Protein AF-A0A1U7I3C7-F1 (afdb_monomer_lite)

InterPro domains:
  IPR001283 Cysteine-rich secretory protein-related [PR00837] (93-111)
  IPR001283 Cysteine-rich secretory protein-related [PR00837] (140-153)
  IPR001283 Cysteine-rich secretory protein-related [PR00837] (168-184)
  IPR001283 Cysteine-rich secretory protein-related [PR00837] (194-207)
  IPR001283 Cysteine-rich secretory protein-related [PTHR10334] (75-208)
  IPR002413 Venom allergen 5-like [PR00838] (93-111)
  IPR002413 Venom allergen 5-like [PR00838] (138-153)
  IPR002413 Venom allergen 5-like [PR00838] (167-186)
  IPR014044 CAP domain [PF00188] (78-199)
  IPR014044 CAP domain [SM00198] (72-207)
  IPR018244 Allergen V5/Tpx-1-related, conserved site [PS01009] (169-179)
  IPR018244 Allergen V5/Tpx-1-related, conserved site [PS01010] (194-205)
  IPR018392 LysM domain [PF01476] (6-56)
  IPR018392 LysM domain [PS51782] (4-55)
  IPR018392 LysM domain [SM00257] (5-56)
  IPR018392 LysM domain [cd00118] (6-55)
  IPR035940 CAP superfamily [G3DSA:3.40.33.10] (68-211)
  IPR035940 CAP superfamily [SSF55797] (71-211)
  IPR036779 LysM domain superfamily [G3DSA:3.10.350.10] (4-56)
  IPR036779 LysM domain superfamily [SSF54106] (5-56)

pLDDT: mean 87.05, std 16.13, range [29.52, 98.88]

Structure (mmCIF, N/CA/C/O backbone):
data_AF-A0A1U7I3C7-F1
#
_entry.id   AF-A0A1U7I3C7-F1
#
loop_
_atom_site.group_PDB
_atom_site.id
_atom_site.type_symbol
_atom_site.label_atom_id
_atom_site.label_alt_id
_atom_site.label_comp_id
_atom_site.label_asym_id
_atom_site.label_entity_id
_atom_site.label_seq_id
_atom_site.pdbx_PDB_ins_code
_atom_site.Cartn_x
_atom_site.Cartn_y
_atom_site.Cartn_z
_atom_site.occupancy
_atom_site.B_iso_or_equiv
_atom_site.auth_seq_id
_atom_site.auth_comp_id
_atom_site.auth_asym_id
_atom_site.auth_atom_id
_atom_site.pdbx_PDB_model_num
ATOM 1 N N . MET A 1 1 ? -12.971 -2.331 -28.418 1.00 35.00 1 MET A N 1
ATOM 2 C CA . MET A 1 1 ? -11.958 -3.236 -27.843 1.00 35.00 1 MET A CA 1
ATOM 3 C C . MET A 1 1 ? -10.725 -3.081 -28.706 1.00 35.00 1 MET A C 1
ATOM 5 O O . MET A 1 1 ? -10.802 -3.394 -29.884 1.00 35.00 1 MET A O 1
ATOM 9 N N . LEU A 1 2 ? -9.687 -2.418 -28.202 1.00 38.53 2 LEU A N 1
ATOM 10 C CA . LEU A 1 2 ? -8.467 -2.180 -28.973 1.00 38.53 2 LEU A CA 1
ATOM 11 C C . LEU A 1 2 ? -7.626 -3.460 -28.900 1.00 38.53 2 LEU A C 1
ATOM 13 O O . LEU A 1 2 ? -7.186 -3.832 -27.817 1.00 38.53 2 LEU A O 1
ATOM 17 N N . ASN A 1 3 ? -7.472 -4.157 -30.026 1.00 51.81 3 ASN A N 1
ATOM 18 C CA . ASN A 1 3 ? -6.542 -5.278 -30.137 1.00 51.81 3 ASN A CA 1
ATOM 19 C C . ASN A 1 3 ? -5.117 -4.715 -30.074 1.00 51.81 3 ASN A C 1
ATOM 21 O O . ASN A 1 3 ? -4.755 -3.872 -30.895 1.00 51.81 3 ASN A O 1
ATOM 25 N N . ASN A 1 4 ? -4.310 -5.185 -29.124 1.00 74.69 4 ASN A N 1
ATOM 26 C CA . ASN A 1 4 ? -2.882 -4.887 -29.092 1.00 74.69 4 ASN A CA 1
ATOM 27 C C . ASN A 1 4 ? -2.194 -5.777 -30.138 1.00 74.69 4 ASN A C 1
ATOM 29 O O . ASN A 1 4 ? -1.881 -6.939 -29.877 1.00 74.69 4 ASN A O 1
ATOM 33 N N . LEU A 1 5 ? -2.044 -5.254 -31.357 1.00 80.06 5 LEU A N 1
ATOM 34 C CA . LEU A 1 5 ? -1.336 -5.921 -32.451 1.00 80.06 5 LEU A CA 1
ATOM 35 C C . LEU A 1 5 ? 0.163 -6.014 -32.142 1.00 80.06 5 LEU A C 1
ATOM 37 O O . LEU A 1 5 ? 0.783 -5.038 -31.716 1.00 80.06 5 LEU A O 1
ATOM 41 N N . TYR A 1 6 ? 0.736 -7.190 -32.382 1.00 85.25 6 TYR A N 1
ATOM 42 C CA . TYR A 1 6 ? 2.165 -7.464 -32.278 1.00 85.25 6 TYR A CA 1
ATOM 43 C C . TYR A 1 6 ? 2.703 -7.967 -33.618 1.00 85.25 6 TYR A C 1
ATOM 45 O O . TYR A 1 6 ? 2.116 -8.854 -34.235 1.00 85.25 6 TYR A O 1
ATOM 53 N N . THR A 1 7 ? 3.840 -7.427 -34.055 1.00 88.81 7 THR A N 1
ATOM 54 C CA . THR A 1 7 ? 4.536 -7.861 -35.273 1.00 88.81 7 THR A CA 1
ATOM 55 C C . THR A 1 7 ? 5.667 -8.822 -34.916 1.00 88.81 7 THR A C 1
ATOM 57 O O . THR A 1 7 ? 6.598 -8.435 -34.208 1.00 88.81 7 THR A O 1
ATOM 60 N N . ILE A 1 8 ? 5.606 -10.047 -35.444 1.00 89.12 8 ILE A N 1
ATOM 61 C CA . ILE A 1 8 ? 6.607 -11.100 -35.231 1.00 89.12 8 ILE A CA 1
ATOM 62 C C . ILE A 1 8 ? 7.979 -10.658 -35.751 1.00 89.12 8 ILE A C 1
ATOM 64 O O . ILE A 1 8 ? 8.110 -10.147 -36.865 1.00 89.12 8 ILE A O 1
ATOM 68 N N . LYS A 1 9 ? 9.020 -10.886 -34.954 1.00 90.25 9 LYS A N 1
ATOM 69 C CA . LYS A 1 9 ? 10.424 -10.599 -35.261 1.00 90.25 9 LYS A CA 1
ATOM 70 C C . LYS A 1 9 ? 11.206 -11.891 -35.526 1.00 90.25 9 LYS A C 1
ATOM 72 O O . LYS A 1 9 ? 10.782 -12.978 -35.130 1.00 90.25 9 LYS A O 1
ATOM 77 N N . PRO A 1 10 ? 12.377 -11.809 -36.185 1.00 91.12 10 PRO A N 1
ATOM 78 C CA . PRO A 1 10 ? 13.256 -12.965 -36.336 1.00 91.12 10 PRO A CA 1
ATOM 79 C C . PRO A 1 10 ? 13.616 -13.597 -34.981 1.00 91.12 10 PRO A C 1
ATOM 81 O O . PRO A 1 10 ? 14.152 -12.922 -34.106 1.00 91.12 10 PRO A O 1
ATOM 84 N N . GLY A 1 11 ? 13.350 -14.898 -34.828 1.00 83.56 11 GLY A N 1
ATOM 85 C CA . GLY A 1 11 ? 13.665 -15.666 -33.614 1.00 83.56 11 GLY A CA 1
ATOM 86 C C . GLY A 1 11 ? 12.553 -15.725 -32.558 1.00 83.56 11 GLY A C 1
ATOM 87 O O . GLY A 1 11 ? 12.730 -16.394 -31.527 1.00 83.56 11 GLY A O 1
ATOM 88 N N . ASP A 1 12 ? 11.422 -15.072 -32.819 1.00 90.62 12 ASP A N 1
ATOM 89 C CA . ASP A 1 12 ? 10.228 -15.181 -31.992 1.00 90.62 12 ASP A CA 1
ATOM 90 C C . ASP A 1 12 ? 9.569 -16.556 -32.117 1.00 90.62 12 ASP A C 1
ATOM 92 O O . ASP A 1 12 ? 9.601 -17.216 -33.154 1.00 90.62 12 ASP A O 1
ATOM 96 N N . THR A 1 13 ? 8.911 -16.953 -31.034 1.00 93.19 13 THR A N 1
ATOM 97 C CA . THR A 1 13 ? 7.929 -18.038 -31.005 1.00 93.19 13 THR A CA 1
ATOM 98 C C . THR A 1 13 ? 6.698 -17.527 -30.268 1.00 93.19 13 THR A C 1
ATOM 100 O O . THR A 1 13 ? 6.827 -16.626 -29.434 1.00 93.19 13 THR A O 1
ATOM 103 N N . LEU A 1 14 ? 5.511 -18.106 -30.498 1.00 88.31 14 LEU A N 1
ATOM 104 C CA . LEU A 1 14 ? 4.335 -17.711 -29.704 1.00 88.31 14 LEU A CA 1
ATOM 105 C C . LEU A 1 14 ? 4.573 -17.923 -28.203 1.00 88.31 14 LEU A C 1
ATOM 107 O O . LEU A 1 14 ? 4.078 -17.140 -27.404 1.00 88.31 14 LEU A O 1
ATOM 111 N N . PHE A 1 15 ? 5.382 -18.920 -27.823 1.00 89.00 15 PHE A N 1
ATOM 112 C CA . PHE A 1 15 ? 5.801 -19.143 -26.437 1.00 89.00 15 PHE A CA 1
ATOM 113 C C . PHE A 1 15 ? 6.581 -17.951 -25.870 1.00 89.00 15 PHE A C 1
ATOM 115 O O . PHE A 1 15 ? 6.219 -17.428 -24.826 1.00 89.00 15 PHE A O 1
ATOM 122 N N . LYS A 1 16 ? 7.622 -17.475 -26.565 1.00 85.19 16 LYS A N 1
ATOM 123 C CA . LYS A 1 16 ? 8.414 -16.318 -26.109 1.00 85.19 16 LYS A CA 1
ATOM 124 C C . LYS A 1 16 ? 7.581 -15.040 -26.063 1.00 85.19 16 LYS A C 1
ATOM 126 O O . LYS A 1 16 ? 7.714 -14.247 -25.137 1.00 85.19 16 LYS A O 1
ATOM 131 N N . ILE A 1 17 ? 6.698 -14.858 -27.045 1.00 85.62 17 ILE A N 1
ATOM 132 C CA . ILE A 1 17 ? 5.775 -13.722 -27.077 1.00 85.62 17 ILE A CA 1
ATOM 133 C C . ILE A 1 17 ? 4.801 -13.813 -25.889 1.00 85.62 17 ILE A C 1
ATOM 135 O O . ILE A 1 17 ? 4.583 -12.821 -25.201 1.00 85.62 17 ILE A O 1
ATOM 139 N N . ALA A 1 18 ? 4.256 -14.989 -25.580 1.00 84.50 18 ALA A N 1
ATOM 140 C CA . ALA A 1 18 ? 3.369 -15.178 -24.434 1.00 84.50 18 ALA A CA 1
ATOM 141 C C . ALA A 1 18 ? 4.089 -15.016 -23.087 1.00 84.50 18 ALA A C 1
ATOM 143 O O . ALA A 1 18 ? 3.556 -14.381 -22.183 1.00 84.50 18 ALA A O 1
ATOM 144 N N . GLU A 1 19 ? 5.326 -15.487 -22.959 1.00 80.56 19 GLU A N 1
ATOM 145 C CA . GLU A 1 19 ? 6.148 -15.253 -21.770 1.00 80.56 19 GLU A CA 1
ATOM 146 C C . GLU A 1 19 ? 6.383 -13.753 -21.550 1.00 80.56 19 GLU A C 1
ATOM 148 O O . GLU A 1 19 ? 6.180 -13.241 -20.450 1.00 80.56 19 GLU A O 1
ATOM 153 N N . GLN A 1 20 ? 6.721 -13.025 -22.616 1.00 79.94 20 GLN A N 1
ATOM 154 C CA . GLN A 1 20 ? 7.010 -11.597 -22.549 1.00 79.94 20 GLN A CA 1
ATOM 155 C C . GLN A 1 20 ? 5.766 -10.729 -22.306 1.00 79.94 20 GLN A C 1
ATOM 157 O O . GLN A 1 20 ? 5.840 -9.754 -21.558 1.00 79.94 20 GLN A O 1
ATOM 162 N N . TYR A 1 21 ? 4.644 -11.032 -22.962 1.00 79.94 21 TYR A N 1
ATOM 163 C CA . TYR A 1 21 ? 3.471 -10.149 -22.995 1.00 79.94 21 TYR A CA 1
ATOM 164 C C . TYR A 1 21 ? 2.285 -10.650 -22.165 1.00 79.94 21 TYR A C 1
ATOM 166 O O . TYR A 1 21 ? 1.440 -9.846 -21.780 1.00 79.94 21 TYR A O 1
ATOM 174 N N . LEU A 1 22 ? 2.215 -11.951 -21.871 1.00 76.06 22 LEU A N 1
ATOM 175 C CA . LEU A 1 22 ? 1.167 -12.577 -21.050 1.00 76.06 22 LEU A CA 1
ATOM 176 C C . LEU A 1 22 ? 1.702 -13.098 -19.705 1.00 76.06 22 LEU A C 1
ATOM 178 O O . LEU A 1 22 ? 0.916 -13.569 -18.880 1.00 76.06 22 LEU A O 1
ATOM 182 N N . GLY A 1 23 ? 3.016 -13.010 -19.4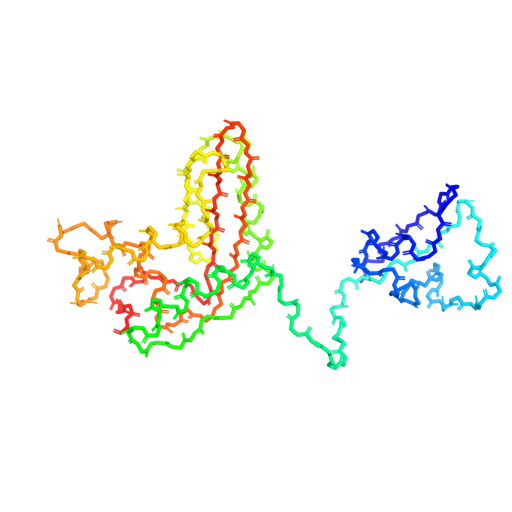73 1.00 70.25 23 GLY A N 1
ATOM 183 C CA . GLY A 1 23 ? 3.678 -13.441 -18.240 1.00 70.25 23 GLY A CA 1
ATOM 184 C C . GLY A 1 23 ? 3.838 -14.957 -18.091 1.00 70.25 23 GLY A C 1
ATOM 185 O O . GLY A 1 23 ? 4.301 -15.403 -17.046 1.00 70.25 23 GLY A O 1
ATOM 186 N N . ASP A 1 24 ? 3.450 -15.748 -19.100 1.00 74.44 24 ASP A N 1
ATOM 187 C CA . ASP A 1 24 ? 3.597 -17.209 -19.123 1.00 74.44 24 ASP A CA 1
ATOM 188 C C . ASP A 1 24 ? 3.628 -17.714 -20.571 1.00 74.44 24 ASP A C 1
ATOM 190 O O . ASP A 1 24 ? 2.680 -17.520 -21.335 1.00 74.44 24 ASP A O 1
ATOM 194 N N . GLY A 1 25 ? 4.712 -18.395 -20.948 1.00 75.94 25 GLY A N 1
ATOM 195 C CA . GLY A 1 25 ? 4.884 -18.936 -22.293 1.00 75.94 25 GLY A CA 1
ATOM 196 C C . GLY A 1 25 ? 3.870 -20.019 -22.667 1.00 75.94 25 GLY A C 1
ATOM 197 O O . GLY A 1 25 ? 3.566 -20.187 -23.846 1.00 75.94 25 GLY A O 1
ATOM 198 N N . ASN A 1 26 ? 3.268 -20.709 -21.693 1.00 81.94 26 ASN A N 1
ATOM 199 C CA . ASN A 1 26 ? 2.220 -21.703 -21.952 1.00 81.94 26 ASN A CA 1
ATOM 200 C C . ASN A 1 26 ? 0.901 -21.074 -22.416 1.00 81.94 26 ASN A C 1
ATOM 202 O O . ASN A 1 26 ? 0.057 -21.764 -22.981 1.00 81.94 26 ASN A O 1
ATOM 206 N N . ARG A 1 27 ? 0.741 -19.757 -22.244 1.00 85.12 27 ARG A N 1
ATOM 207 C CA . ARG A 1 27 ? -0.427 -18.994 -22.707 1.00 85.12 27 ARG A CA 1
ATOM 208 C C . ARG A 1 27 ? -0.358 -18.628 -24.188 1.00 85.12 27 ARG A C 1
ATOM 210 O O . ARG A 1 27 ? -1.163 -17.840 -24.677 1.00 85.12 27 ARG A O 1
ATOM 217 N N . TRP A 1 28 ? 0.586 -19.200 -24.932 1.00 86.12 28 TRP A N 1
ATOM 218 C CA . TRP A 1 28 ? 0.765 -18.941 -26.358 1.00 86.12 28 TRP A CA 1
ATOM 219 C C . TRP A 1 28 ? -0.486 -19.220 -27.198 1.00 86.12 28 TRP A C 1
ATOM 221 O O . TRP A 1 28 ? -0.692 -18.554 -28.209 1.00 86.12 28 TRP A O 1
ATOM 231 N N . THR A 1 29 ? -1.354 -20.138 -26.762 1.00 86.25 29 THR A N 1
ATOM 232 C CA . THR A 1 29 ? -2.627 -20.458 -27.431 1.00 86.25 29 THR A CA 1
ATOM 233 C C . THR A 1 29 ? -3.659 -19.330 -27.355 1.00 86.25 29 THR A C 1
ATOM 235 O O . THR A 1 29 ? -4.648 -19.362 -28.082 1.00 86.25 29 THR A O 1
ATOM 238 N N . GLU A 1 30 ? -3.464 -18.345 -26.473 1.00 84.88 30 GLU A N 1
ATOM 239 C CA . GLU A 1 30 ? -4.328 -17.163 -26.364 1.00 84.88 30 GLU A CA 1
ATOM 240 C C . GLU A 1 30 ? -3.990 -16.096 -27.417 1.00 84.88 30 GLU A C 1
ATOM 242 O O . GLU A 1 30 ? -4.795 -15.202 -27.681 1.00 84.88 30 GLU A O 1
ATOM 247 N N . ILE A 1 31 ? -2.810 -16.190 -28.037 1.00 87.38 31 ILE A N 1
ATOM 248 C CA . ILE A 1 31 ? -2.403 -15.326 -29.142 1.00 87.38 31 ILE A CA 1
ATOM 249 C C . ILE A 1 31 ? -3.119 -15.800 -30.406 1.00 87.38 31 ILE A C 1
ATOM 251 O O . ILE A 1 31 ? -3.008 -16.956 -30.815 1.00 87.38 31 ILE A O 1
ATOM 255 N N . THR A 1 32 ? -3.843 -14.891 -31.050 1.00 86.19 32 THR A N 1
ATOM 256 C CA . THR A 1 32 ? -4.606 -15.188 -32.267 1.00 86.19 32 THR A CA 1
ATOM 257 C C . THR A 1 32 ? -3.973 -14.533 -33.484 1.00 86.19 32 THR A C 1
ATOM 259 O O . THR A 1 32 ? -3.148 -13.622 -33.388 1.00 86.19 32 THR A O 1
ATOM 262 N N . LYS A 1 33 ? -4.354 -14.997 -34.670 1.00 83.44 33 LYS A N 1
ATOM 263 C CA . LYS A 1 33 ? -4.060 -14.306 -35.928 1.00 83.44 33 LYS A CA 1
ATOM 264 C C . LYS A 1 33 ? -4.744 -12.935 -35.926 1.00 83.44 33 LYS A C 1
ATOM 266 O O . LYS A 1 33 ? -5.735 -12.734 -35.229 1.00 83.44 33 LYS A O 1
ATOM 271 N N . ALA A 1 34 ? -4.291 -12.013 -36.774 1.00 73.88 34 ALA A N 1
ATOM 272 C CA . ALA A 1 34 ? -4.908 -10.686 -36.907 1.00 73.88 34 ALA A CA 1
ATOM 273 C C . ALA A 1 34 ? -6.421 -10.717 -37.237 1.00 73.88 34 ALA A C 1
ATOM 275 O O . ALA A 1 34 ? -7.149 -9.774 -36.937 1.00 73.88 34 ALA A O 1
ATOM 276 N N . ASN A 1 35 ? -6.911 -11.816 -37.824 1.00 70.62 35 ASN A N 1
ATOM 277 C CA . ASN A 1 35 ? -8.331 -12.050 -38.104 1.00 70.62 35 ASN A CA 1
ATOM 278 C C . ASN A 1 35 ? -9.111 -12.694 -36.934 1.00 70.62 35 ASN A C 1
ATOM 280 O O . ASN A 1 35 ? -10.270 -13.061 -37.113 1.00 70.62 35 ASN A O 1
ATOM 284 N N . GLY A 1 36 ? -8.485 -12.862 -35.765 1.00 68.25 36 GLY A N 1
ATOM 285 C CA . GLY A 1 36 ? -9.081 -13.432 -34.554 1.00 68.25 36 GLY A CA 1
ATOM 286 C C . GLY A 1 36 ? -9.129 -14.962 -34.503 1.00 68.25 36 GLY A C 1
ATOM 287 O O . GLY A 1 36 ? -9.625 -15.516 -33.526 1.00 68.25 36 GLY A O 1
ATOM 288 N N . MET A 1 37 ? -8.622 -15.662 -35.522 1.00 72.81 37 MET A N 1
ATOM 289 C CA . MET A 1 37 ? -8.588 -17.128 -35.537 1.00 72.81 37 MET A CA 1
ATOM 290 C C . MET A 1 37 ? -7.396 -17.675 -34.736 1.00 72.81 37 MET A C 1
ATOM 292 O O . MET A 1 37 ? -6.320 -17.066 -34.754 1.00 72.81 37 MET A O 1
ATOM 296 N N . PRO A 1 38 ? -7.532 -18.845 -34.086 1.00 80.12 38 PRO A N 1
ATOM 297 C CA . PRO A 1 38 ? -6.406 -19.516 -33.449 1.00 80.12 38 PRO A CA 1
ATOM 298 C C . PRO A 1 38 ? -5.400 -20.032 -34.489 1.00 80.12 38 PRO A C 1
ATOM 300 O O . PRO A 1 38 ? -5.707 -20.186 -35.678 1.00 80.12 38 PRO A O 1
ATOM 303 N N . PHE A 1 39 ? -4.189 -20.316 -34.020 1.00 83.88 39 PHE A N 1
ATOM 304 C CA . PHE A 1 39 ? -3.170 -21.024 -34.787 1.00 83.88 39 PHE A CA 1
ATOM 305 C C . PHE A 1 39 ? -3.367 -22.542 -34.698 1.00 83.88 39 PHE A C 1
ATOM 307 O O . PHE A 1 39 ? -3.755 -23.064 -33.656 1.00 83.88 39 PHE A O 1
ATOM 314 N N . THR A 1 40 ? -3.073 -23.247 -35.787 1.00 81.75 40 THR A N 1
ATOM 315 C CA . THR A 1 40 ? -2.876 -24.706 -35.788 1.00 81.75 40 THR A CA 1
ATOM 316 C C . THR A 1 40 ? -1.432 -25.050 -35.422 1.00 81.75 40 THR A C 1
ATOM 318 O O . THR A 1 40 ? -0.549 -24.211 -35.586 1.00 81.75 40 THR A O 1
ATOM 321 N N . GLU A 1 41 ? -1.165 -26.275 -34.962 1.00 74.94 41 GLU A N 1
ATOM 322 C CA . GLU A 1 41 ? 0.193 -26.723 -34.595 1.00 74.94 41 GLU A CA 1
ATOM 323 C C . GLU A 1 41 ? 1.210 -26.504 -35.730 1.00 74.94 41 GLU A C 1
ATOM 325 O O . GLU A 1 41 ? 2.292 -25.965 -35.492 1.00 74.94 41 GLU A O 1
ATOM 330 N N . ASP A 1 42 ? 0.817 -26.800 -36.972 1.00 75.81 42 ASP A N 1
ATOM 331 C CA . ASP A 1 42 ? 1.645 -26.587 -38.165 1.00 75.81 42 ASP A CA 1
ATOM 332 C C . ASP A 1 42 ? 1.936 -25.103 -38.441 1.00 75.81 42 ASP A C 1
ATOM 334 O O . ASP A 1 42 ? 2.983 -24.756 -38.985 1.00 75.81 42 ASP A O 1
ATOM 338 N N . GLU A 1 43 ? 1.040 -24.191 -38.068 1.00 82.12 43 GLU A N 1
ATOM 339 C CA . GLU A 1 43 ? 1.252 -22.753 -38.265 1.00 82.12 43 GLU A CA 1
ATOM 340 C C . GLU A 1 43 ? 2.129 -22.143 -37.166 1.00 82.12 43 GLU A C 1
ATOM 342 O O . GLU A 1 43 ? 2.883 -21.208 -37.434 1.00 82.12 43 GLU A O 1
ATOM 347 N N . VAL A 1 44 ? 2.073 -22.681 -35.943 1.00 82.12 44 VAL A N 1
ATOM 348 C CA . VAL A 1 44 ? 2.902 -22.232 -34.807 1.00 82.12 44 VAL A CA 1
ATOM 349 C C . VAL A 1 44 ? 4.381 -22.491 -35.068 1.00 82.12 44 VAL A C 1
ATOM 351 O O . VAL A 1 44 ? 5.230 -21.684 -34.690 1.00 82.12 44 VAL A O 1
ATOM 354 N N . VAL A 1 45 ? 4.699 -23.603 -35.731 1.00 81.19 45 VAL A N 1
ATOM 355 C CA . VAL A 1 45 ? 6.084 -23.958 -36.064 1.00 81.19 45 VAL A CA 1
ATOM 356 C C . VAL A 1 45 ? 6.620 -23.209 -37.290 1.00 81.19 45 VAL A C 1
ATOM 358 O O . VAL A 1 45 ? 7.831 -23.177 -37.490 1.00 81.19 45 VAL A O 1
ATOM 361 N N . ASN A 1 46 ? 5.751 -22.568 -38.081 1.00 82.88 46 ASN A N 1
ATOM 362 C CA . ASN A 1 46 ? 6.094 -21.930 -39.360 1.00 82.88 46 ASN A CA 1
ATOM 363 C C . ASN A 1 46 ? 5.877 -20.403 -39.380 1.00 82.88 46 ASN A C 1
ATOM 365 O O . ASN A 1 46 ? 5.662 -19.813 -40.445 1.00 82.88 46 ASN A O 1
ATOM 369 N N . LEU A 1 47 ? 5.946 -19.746 -38.221 1.00 86.38 47 LEU A N 1
ATOM 370 C CA . LEU A 1 47 ? 5.766 -18.296 -38.108 1.00 86.38 47 LEU A CA 1
ATOM 371 C C . LEU A 1 47 ? 6.786 -17.501 -38.924 1.00 86.38 47 LEU A C 1
ATOM 373 O O . LEU A 1 47 ? 7.978 -17.812 -38.936 1.00 86.38 47 LEU A O 1
ATOM 377 N N . GLN A 1 48 ? 6.316 -16.426 -39.556 1.00 85.50 48 GLN A N 1
ATOM 378 C CA . GLN A 1 48 ? 7.154 -15.567 -40.389 1.00 85.50 48 GLN A CA 1
ATOM 379 C C . GLN A 1 48 ? 7.396 -14.206 -39.725 1.00 85.50 48 GLN A C 1
ATOM 381 O O . GLN A 1 48 ? 6.443 -13.571 -39.263 1.00 85.50 48 GLN A O 1
ATOM 386 N N . PRO A 1 49 ? 8.641 -13.696 -39.715 1.00 86.81 49 PRO A N 1
ATOM 387 C CA . PRO A 1 49 ? 8.900 -12.308 -39.354 1.00 86.81 49 PRO A CA 1
ATOM 388 C C . PRO A 1 49 ? 8.072 -11.342 -40.211 1.00 86.81 49 PRO A C 1
ATOM 390 O O . PRO A 1 49 ? 7.958 -11.511 -41.423 1.00 86.81 49 PRO A O 1
ATOM 393 N N . GLY A 1 50 ? 7.497 -10.322 -39.577 1.00 73.62 50 GLY A N 1
ATOM 394 C CA . GLY A 1 50 ? 6.578 -9.370 -40.202 1.00 73.62 50 GLY A CA 1
ATOM 395 C C . GLY A 1 50 ? 5.106 -9.786 -40.155 1.00 73.62 50 GLY A C 1
ATOM 396 O O . GLY A 1 50 ? 4.244 -8.959 -40.437 1.00 73.62 50 GLY A O 1
ATOM 397 N N . GLN A 1 51 ? 4.792 -11.025 -39.765 1.00 85.12 51 GLN A N 1
ATOM 398 C CA . GLN A 1 51 ? 3.414 -11.455 -39.543 1.00 85.12 51 GLN A CA 1
ATOM 399 C C . GLN A 1 51 ? 2.826 -10.766 -38.304 1.00 85.12 51 GLN A C 1
ATOM 401 O O . GLN A 1 51 ? 3.469 -10.691 -37.257 1.00 85.12 51 GLN A O 1
ATOM 406 N N . GLU A 1 52 ? 1.590 -10.279 -38.413 1.00 83.88 52 GLU A N 1
ATOM 407 C CA . GLU A 1 52 ? 0.873 -9.671 -37.293 1.00 83.88 52 GLU A CA 1
ATOM 408 C C . GLU A 1 52 ? 0.027 -10.696 -36.533 1.00 83.88 52 GLU A C 1
ATOM 410 O O . GLU A 1 52 ? -0.684 -11.521 -37.119 1.00 83.88 52 GLU A O 1
ATOM 415 N N . VAL A 1 53 ? 0.079 -10.601 -35.208 1.00 85.94 53 VAL A N 1
ATOM 416 C CA . VAL A 1 53 ? -0.727 -11.391 -34.280 1.00 85.94 53 VAL A CA 1
ATOM 417 C C . VAL A 1 53 ? -1.466 -10.477 -33.317 1.00 85.94 53 VAL A C 1
ATOM 419 O O . VAL A 1 53 ? -1.006 -9.386 -32.978 1.00 85.94 53 VAL A O 1
ATOM 422 N N . CYS A 1 54 ? -2.632 -10.920 -32.872 1.00 83.44 54 CYS A N 1
ATOM 423 C CA . CYS A 1 54 ? -3.400 -10.240 -31.848 1.00 83.44 54 CYS A CA 1
ATOM 424 C C . CYS A 1 54 ? -3.078 -10.858 -30.493 1.00 83.44 54 CYS A C 1
ATOM 426 O O . CYS A 1 54 ? -3.379 -12.028 -30.238 1.00 83.44 54 CYS A O 1
ATOM 428 N N . LEU A 1 55 ? -2.495 -10.044 -29.615 1.00 83.19 55 LEU A N 1
ATOM 429 C CA . LEU A 1 55 ? -2.442 -10.363 -28.199 1.00 83.19 55 LEU A CA 1
ATOM 430 C C . LEU A 1 55 ? -3.859 -10.205 -27.626 1.00 83.19 55 LEU A C 1
ATOM 432 O O . LEU A 1 55 ? -4.552 -9.248 -28.002 1.00 83.19 55 LEU A O 1
ATOM 436 N N . PRO A 1 56 ? -4.314 -11.108 -26.741 1.00 78.38 56 PRO A N 1
ATOM 437 C CA . PRO A 1 56 ? -5.594 -10.934 -26.072 1.00 78.38 56 PRO A CA 1
ATOM 438 C C . PRO A 1 56 ? -5.591 -9.579 -25.349 1.00 78.38 56 PRO A C 1
ATOM 440 O O . PRO A 1 56 ? -4.710 -9.292 -24.538 1.00 78.38 56 PRO A O 1
ATOM 443 N N . GLY A 1 57 ? -6.552 -8.711 -25.688 1.00 63.47 57 GLY A N 1
ATOM 444 C CA . GLY A 1 57 ? -6.788 -7.480 -24.931 1.00 63.47 57 GLY A CA 1
ATOM 445 C C . GLY A 1 57 ? -7.137 -7.853 -23.494 1.00 63.47 57 GLY A C 1
ATOM 446 O O . GLY A 1 57 ? -7.831 -8.845 -23.306 1.00 63.47 57 GLY A O 1
ATOM 447 N N . GLU A 1 58 ? -6.624 -7.109 -22.510 1.00 44.97 58 GLU A N 1
ATOM 448 C CA . GLU A 1 58 ? -6.649 -7.442 -21.076 1.00 44.97 58 GLU A CA 1
ATOM 449 C C . GLU A 1 58 ? -8.008 -7.985 -20.583 1.00 44.97 58 GLU A C 1
ATOM 451 O O . GLU A 1 58 ? -8.866 -7.260 -20.081 1.00 44.97 58 GLU A O 1
ATOM 456 N N . THR A 1 59 ? -8.189 -9.299 -20.687 1.00 34.50 59 THR A N 1
ATOM 457 C CA . THR A 1 59 ? -9.203 -10.069 -19.978 1.00 34.50 59 THR A CA 1
ATOM 458 C C . THR A 1 59 ? -8.464 -11.097 -19.147 1.00 34.50 59 THR A C 1
ATOM 460 O O . THR A 1 59 ? -7.860 -12.031 -19.668 1.00 34.50 59 THR A O 1
ATOM 463 N N . ILE A 1 60 ? -8.483 -10.857 -17.840 1.00 35.34 60 ILE A N 1
ATOM 464 C CA . ILE A 1 60 ? -7.917 -11.691 -16.785 1.00 35.34 60 ILE A CA 1
ATOM 465 C C . ILE A 1 60 ? -8.560 -13.086 -16.872 1.00 35.34 60 ILE A C 1
ATOM 467 O O . ILE A 1 60 ? -9.735 -13.239 -16.540 1.00 35.34 60 ILE A O 1
ATOM 471 N N . THR A 1 61 ? -7.819 -14.098 -17.327 1.00 33.16 61 THR A N 1
ATOM 472 C CA . THR A 1 61 ? -8.243 -15.506 -17.317 1.00 33.16 61 THR A CA 1
ATOM 473 C C . THR A 1 61 ? -7.624 -16.239 -16.120 1.00 33.16 61 THR A C 1
ATOM 475 O O . THR A 1 61 ? -6.428 -16.159 -15.850 1.00 33.16 61 THR A O 1
ATOM 478 N N . VAL A 1 62 ? -8.490 -16.902 -15.347 1.00 31.27 62 VAL A N 1
ATOM 479 C CA . VAL A 1 62 ? -8.214 -17.628 -14.092 1.00 31.27 62 VAL A CA 1
ATOM 480 C C . VAL A 1 62 ? -7.691 -19.045 -14.392 1.00 31.27 62 VAL A C 1
ATOM 482 O O . VAL A 1 62 ? -8.321 -19.723 -15.204 1.00 31.27 62 VAL A O 1
ATOM 485 N N . PRO A 1 63 ? -6.641 -19.561 -13.716 1.00 30.59 63 PRO A N 1
ATOM 486 C CA . PRO A 1 63 ? -6.270 -20.971 -13.807 1.00 30.59 63 PRO A CA 1
ATOM 487 C C . PRO A 1 63 ? -6.975 -21.842 -12.746 1.00 30.59 63 PRO A C 1
ATOM 489 O O . PRO A 1 63 ? -7.157 -21.438 -11.596 1.00 30.59 63 PRO A O 1
ATOM 492 N N . SER A 1 64 ? -7.348 -23.069 -13.139 1.00 29.52 64 SER A N 1
ATOM 493 C CA . SER A 1 64 ? -7.692 -24.198 -12.248 1.00 29.52 64 SER A CA 1
ATOM 494 C C . SER A 1 64 ? -6.529 -24.523 -11.295 1.00 29.52 64 SER A C 1
ATOM 496 O O . SER A 1 64 ? -5.401 -24.202 -11.641 1.00 29.52 64 SER A O 1
ATOM 498 N N . PRO A 1 65 ? -6.748 -25.140 -10.115 1.00 48.41 65 PRO A N 1
ATOM 499 C CA . PRO A 1 65 ? -5.898 -24.907 -8.941 1.00 48.41 65 PRO A CA 1
ATOM 500 C C . PRO A 1 65 ? -4.560 -25.677 -8.950 1.00 48.41 65 PRO A C 1
ATOM 502 O O . PRO A 1 65 ? -4.581 -26.907 -9.037 1.00 48.41 65 PRO A O 1
ATOM 505 N N . PRO A 1 66 ? -3.408 -24.994 -8.738 1.00 36.84 66 PRO A N 1
ATOM 506 C CA . PRO A 1 66 ? -2.233 -25.624 -8.126 1.00 36.84 66 PRO A CA 1
ATOM 507 C C . PRO A 1 66 ? -1.456 -24.685 -7.161 1.00 36.84 66 PRO A C 1
ATOM 509 O O . PRO A 1 66 ? -1.655 -23.478 -7.127 1.00 36.84 66 PRO A O 1
ATOM 512 N N . GLN A 1 67 ? -0.595 -25.288 -6.333 1.00 31.28 67 GLN A N 1
ATOM 513 C CA . GLN A 1 67 ? 0.276 -24.736 -5.272 1.00 31.28 67 GLN A CA 1
ATOM 514 C C . GLN A 1 67 ? 0.464 -23.199 -5.172 1.00 31.28 67 GLN A C 1
ATOM 516 O O . GLN A 1 67 ? 0.935 -22.550 -6.099 1.00 31.28 67 GLN A O 1
ATOM 521 N N . ASN A 1 68 ? 0.199 -22.663 -3.969 1.00 32.66 68 ASN A N 1
ATOM 522 C CA . ASN A 1 68 ? 0.379 -21.274 -3.513 1.00 32.66 68 ASN A CA 1
ATOM 523 C C . ASN A 1 68 ? 1.716 -20.607 -3.931 1.00 32.66 68 ASN A C 1
ATOM 525 O O . ASN A 1 68 ? 2.622 -20.478 -3.113 1.00 32.66 68 ASN A O 1
ATOM 529 N N . ASN A 1 69 ? 1.816 -20.100 -5.159 1.00 42.69 69 ASN A N 1
ATOM 530 C CA . ASN A 1 69 ? 2.823 -19.118 -5.568 1.00 42.69 69 ASN A CA 1
ATOM 531 C C . ASN A 1 69 ? 2.189 -17.722 -5.539 1.00 42.69 69 ASN A C 1
ATOM 533 O O . ASN A 1 69 ? 1.952 -17.092 -6.568 1.00 42.69 69 ASN A O 1
ATOM 537 N N . VAL A 1 70 ? 1.864 -17.241 -4.338 1.00 50.94 70 VAL A N 1
ATOM 538 C CA . VAL A 1 70 ? 1.564 -15.817 -4.146 1.00 50.94 70 VAL A CA 1
ATOM 539 C C . VAL A 1 70 ? 2.856 -15.061 -4.449 1.00 50.94 70 VAL A C 1
ATOM 541 O O . VAL A 1 70 ? 3.899 -15.434 -3.913 1.00 50.94 70 VAL A O 1
ATOM 544 N N . ASN A 1 71 ? 2.809 -14.026 -5.299 1.00 73.50 71 ASN A N 1
ATOM 545 C CA . ASN A 1 71 ? 3.957 -13.140 -5.518 1.00 73.50 71 ASN A CA 1
ATOM 546 C C . ASN A 1 71 ? 4.546 -12.765 -4.139 1.00 73.50 71 ASN A C 1
ATOM 548 O O . ASN A 1 71 ? 3.804 -12.205 -3.323 1.00 73.50 71 ASN A O 1
ATOM 552 N N . PRO A 1 72 ? 5.825 -13.079 -3.855 1.00 74.44 72 PRO A N 1
ATOM 553 C CA . PRO A 1 72 ? 6.403 -12.907 -2.525 1.00 74.44 72 PRO A CA 1
ATOM 554 C C . PRO A 1 72 ? 6.242 -11.490 -1.964 1.00 74.44 72 PRO A C 1
ATOM 556 O O . PRO A 1 72 ? 5.950 -11.340 -0.782 1.00 74.44 72 PRO A O 1
ATOM 559 N N . MET A 1 73 ? 6.317 -10.461 -2.818 1.00 83.00 73 MET A N 1
ATOM 560 C CA . MET A 1 73 ? 6.068 -9.066 -2.436 1.00 83.00 73 MET A CA 1
ATOM 561 C C . MET A 1 73 ? 4.621 -8.858 -1.967 1.00 83.00 73 MET A C 1
ATOM 563 O O . MET A 1 73 ? 4.383 -8.254 -0.923 1.00 83.00 73 MET A O 1
ATOM 567 N N . ILE A 1 74 ? 3.648 -9.363 -2.733 1.00 85.75 74 ILE A N 1
ATOM 568 C CA . ILE A 1 74 ? 2.218 -9.243 -2.407 1.00 85.75 74 ILE A CA 1
ATOM 569 C C . ILE A 1 74 ? 1.926 -9.965 -1.091 1.00 85.75 74 ILE A C 1
ATOM 571 O O . ILE A 1 74 ? 1.250 -9.414 -0.221 1.00 85.75 74 ILE A O 1
ATOM 575 N N . ALA A 1 75 ? 2.458 -11.180 -0.938 1.00 82.06 75 ALA A N 1
ATOM 576 C CA . ALA A 1 75 ? 2.311 -11.972 0.275 1.00 82.06 75 ALA A CA 1
ATOM 577 C C . ALA A 1 75 ? 2.888 -11.241 1.494 1.00 82.06 75 ALA A C 1
ATOM 579 O O . ALA A 1 75 ? 2.213 -11.145 2.516 1.00 82.06 75 ALA A O 1
ATOM 580 N N . GLU A 1 76 ? 4.102 -10.696 1.377 1.00 89.62 76 GLU A N 1
ATOM 581 C CA . GLU A 1 76 ? 4.783 -9.994 2.464 1.00 89.62 76 GLU A CA 1
ATOM 582 C C . GLU A 1 76 ? 4.027 -8.726 2.885 1.00 89.62 76 GLU A C 1
ATOM 584 O O . GLU A 1 76 ? 3.729 -8.543 4.068 1.00 89.62 76 GLU A O 1
ATOM 589 N N . ILE A 1 77 ? 3.641 -7.881 1.924 1.00 94.94 77 ILE A N 1
ATOM 590 C CA . ILE A 1 77 ? 2.901 -6.645 2.202 1.00 94.94 77 ILE A CA 1
ATOM 591 C C . ILE A 1 77 ? 1.546 -6.960 2.839 1.00 94.94 77 ILE A C 1
ATOM 593 O O . ILE A 1 77 ? 1.202 -6.362 3.863 1.00 94.94 77 ILE A O 1
ATOM 597 N N . LEU A 1 78 ? 0.772 -7.895 2.275 1.00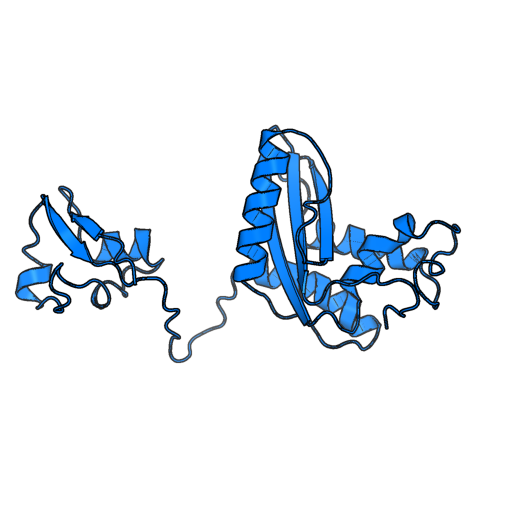 95.38 78 LEU A N 1
ATOM 598 C CA . LEU A 1 78 ? -0.519 -8.282 2.847 1.00 95.38 78 LEU A CA 1
ATOM 599 C C . LEU A 1 78 ? -0.361 -8.875 4.245 1.00 95.38 78 LEU A C 1
ATOM 601 O O . LEU A 1 78 ? -1.143 -8.535 5.131 1.00 95.38 78 LEU A O 1
ATOM 605 N N . ALA A 1 79 ? 0.633 -9.738 4.463 1.00 92.50 79 ALA A N 1
ATOM 606 C CA . ALA A 1 79 ? 0.892 -10.327 5.771 1.00 92.50 79 ALA A CA 1
ATOM 607 C C . ALA A 1 79 ? 1.210 -9.247 6.812 1.00 92.50 79 ALA A C 1
ATOM 609 O O . ALA A 1 79 ? 0.631 -9.263 7.901 1.00 92.50 79 ALA A O 1
ATOM 610 N N . ALA A 1 80 ? 2.054 -8.270 6.466 1.00 97.56 80 ALA A N 1
ATOM 611 C CA . ALA A 1 80 ? 2.394 -7.163 7.352 1.00 97.56 80 ALA A CA 1
ATOM 612 C C . ALA A 1 80 ? 1.167 -6.296 7.693 1.00 97.56 80 ALA A C 1
ATOM 614 O O . ALA A 1 80 ? 0.922 -6.021 8.866 1.00 97.56 80 ALA A O 1
ATOM 615 N N . HIS A 1 81 ? 0.323 -5.946 6.715 1.00 98.81 81 HIS A N 1
ATOM 616 C CA . HIS A 1 81 ? -0.926 -5.217 6.982 1.00 98.81 81 HIS A CA 1
ATOM 617 C C . HIS A 1 81 ? -1.889 -6.037 7.854 1.00 98.81 81 HIS A C 1
ATOM 619 O O . HIS A 1 81 ? -2.404 -5.561 8.872 1.00 98.81 81 HIS A O 1
ATOM 625 N N . ASN A 1 82 ? -2.116 -7.296 7.479 1.00 98.38 82 ASN A N 1
ATOM 626 C CA . ASN A 1 82 ? -3.105 -8.160 8.116 1.00 98.38 82 ASN A CA 1
ATOM 627 C C . ASN A 1 82 ? -2.696 -8.598 9.529 1.00 98.38 82 ASN A C 1
ATOM 629 O O . ASN A 1 82 ? -3.569 -8.849 10.360 1.00 98.38 82 ASN A O 1
ATOM 633 N N . LYS A 1 83 ? -1.397 -8.580 9.850 1.00 98.44 83 LYS A N 1
ATOM 634 C CA . LYS A 1 83 ? -0.870 -8.695 11.219 1.00 98.44 83 LYS A CA 1
ATOM 635 C C . LYS A 1 83 ? -1.401 -7.594 12.141 1.00 98.44 83 LYS A C 1
ATOM 637 O O . LYS A 1 83 ? -1.730 -7.894 13.284 1.00 98.44 83 LYS A O 1
ATOM 642 N N . TYR A 1 84 ? -1.477 -6.336 11.699 1.00 98.62 84 TYR A N 1
ATOM 643 C CA . TYR A 1 84 ? -2.016 -5.244 12.529 1.00 98.62 84 TYR A CA 1
ATOM 644 C C . TYR A 1 84 ? -3.544 -5.243 12.556 1.00 98.62 84 TYR A C 1
ATOM 646 O O . TYR A 1 84 ? -4.145 -4.972 13.592 1.00 98.62 84 TYR A O 1
ATOM 654 N N . ARG A 1 85 ? -4.185 -5.603 11.442 1.00 98.75 85 ARG A N 1
ATOM 655 C CA . ARG A 1 85 ? -5.650 -5.683 11.351 1.00 98.75 85 ARG A CA 1
ATOM 656 C C . ARG A 1 85 ? -6.243 -6.770 12.243 1.00 98.75 85 ARG A C 1
ATOM 658 O O . ARG A 1 85 ? -7.244 -6.531 12.917 1.00 98.75 85 ARG A O 1
ATOM 665 N N . SER A 1 86 ? -5.589 -7.930 12.323 1.00 98.56 86 SER A N 1
ATOM 666 C CA . SER A 1 86 ? -6.013 -9.012 13.217 1.00 98.56 86 SER A CA 1
ATOM 667 C C . SER A 1 86 ? -5.907 -8.629 14.697 1.00 98.56 86 SER A C 1
ATOM 669 O O . SER A 1 86 ? -6.787 -8.993 15.474 1.00 98.56 86 SER A O 1
ATOM 671 N N . GLN A 1 87 ? -4.906 -7.825 15.083 1.00 98.25 87 GLN A N 1
ATOM 672 C CA . GLN A 1 87 ? -4.732 -7.339 16.463 1.00 98.25 87 GLN A CA 1
ATOM 673 C C . GLN A 1 87 ? -5.907 -6.483 16.954 1.00 98.25 87 GLN A C 1
ATOM 675 O O . GLN A 1 87 ? -6.139 -6.414 18.158 1.00 98.25 87 GLN A O 1
ATOM 680 N N . VAL A 1 88 ? -6.643 -5.838 16.043 1.00 98.06 88 VAL A N 1
ATOM 681 C CA . VAL A 1 88 ? -7.788 -4.971 16.373 1.00 98.06 88 VAL A CA 1
ATOM 682 C C . VAL A 1 88 ? -9.137 -5.546 15.923 1.00 98.06 88 VAL A C 1
ATOM 684 O O . VAL A 1 88 ? -10.166 -4.882 16.036 1.00 98.06 88 VAL A O 1
ATOM 687 N N . GLY A 1 89 ? -9.155 -6.779 15.406 1.00 97.12 89 GLY A N 1
ATOM 688 C CA . GLY A 1 89 ? -10.386 -7.464 15.006 1.00 97.12 89 GLY A CA 1
ATOM 689 C C . GLY A 1 89 ? -11.118 -6.813 13.825 1.00 97.12 89 GLY A C 1
ATOM 690 O O . GLY A 1 89 ? -12.354 -6.813 13.797 1.00 97.12 89 GLY A O 1
ATOM 691 N N . VAL A 1 90 ? -10.388 -6.233 12.864 1.00 98.06 90 VAL A N 1
ATOM 692 C CA . VAL A 1 90 ? -10.958 -5.806 11.570 1.00 98.06 90 VAL A CA 1
ATOM 693 C C . VAL A 1 90 ? -10.670 -6.851 10.481 1.00 98.06 90 VAL A C 1
ATOM 695 O O . VAL A 1 90 ? -9.648 -7.537 10.564 1.00 98.06 90 VAL A O 1
ATOM 698 N N . PRO A 1 91 ? -11.540 -7.000 9.459 1.00 96.56 91 PRO A N 1
ATOM 699 C CA . PRO A 1 91 ? -11.332 -7.971 8.381 1.00 96.56 91 PRO A CA 1
ATOM 700 C C . PRO A 1 91 ? -9.989 -7.770 7.665 1.00 96.56 91 PRO A C 1
ATOM 702 O O . PRO A 1 91 ? -9.565 -6.622 7.521 1.00 96.56 91 PRO A O 1
ATOM 705 N N . PRO A 1 92 ? -9.315 -8.831 7.189 1.00 95.56 92 PRO A N 1
ATOM 706 C CA . PRO A 1 92 ? -8.071 -8.690 6.437 1.00 95.56 92 PRO A CA 1
ATOM 707 C C . PRO A 1 92 ? -8.294 -7.938 5.117 1.00 95.56 92 PRO A C 1
ATOM 709 O O . PRO A 1 92 ? -9.371 -8.010 4.529 1.00 95.56 92 PRO A O 1
ATOM 712 N N . LEU A 1 93 ? -7.265 -7.232 4.651 1.00 97.19 93 LEU A N 1
ATOM 713 C CA . LEU A 1 93 ? -7.227 -6.654 3.310 1.00 97.19 93 LEU A CA 1
ATOM 714 C C . LEU A 1 93 ? -6.974 -7.740 2.269 1.00 97.19 93 LEU A C 1
ATOM 716 O O . LEU A 1 93 ? -6.226 -8.693 2.517 1.00 97.19 93 LEU A O 1
ATOM 720 N N . THR A 1 94 ? -7.533 -7.528 1.083 1.00 88.75 94 THR A N 1
ATOM 721 C CA . THR A 1 94 ? -7.186 -8.245 -0.146 1.00 88.75 94 THR A CA 1
ATOM 722 C C . THR A 1 94 ? -6.323 -7.372 -1.054 1.00 88.75 94 THR A C 1
ATOM 724 O O . THR A 1 94 ? -6.363 -6.143 -0.987 1.00 88.75 94 THR A O 1
ATOM 727 N N . TRP A 1 95 ? -5.523 -7.999 -1.915 1.00 90.06 95 TRP A N 1
ATOM 728 C CA . TRP A 1 95 ? -4.718 -7.268 -2.891 1.00 90.06 95 TRP A CA 1
ATOM 729 C C . TRP A 1 95 ? -5.554 -6.836 -4.099 1.00 90.06 95 TRP A C 1
ATOM 731 O O . TRP A 1 95 ? -6.381 -7.610 -4.578 1.00 90.06 95 TRP A O 1
ATOM 741 N N . SER A 1 96 ? -5.289 -5.643 -4.632 1.00 88.75 96 SER A N 1
ATOM 742 C CA . SER A 1 96 ? -5.891 -5.149 -5.873 1.00 88.75 96 SER A CA 1
ATOM 743 C C . SER A 1 96 ? -4.822 -4.706 -6.869 1.00 88.75 96 SER A C 1
ATOM 745 O O . SER A 1 96 ? -4.137 -3.700 -6.664 1.00 88.75 96 SER A O 1
ATOM 747 N N . ASN A 1 97 ? -4.712 -5.423 -7.992 1.00 79.19 97 ASN A N 1
ATOM 748 C CA . ASN A 1 97 ? -3.772 -5.084 -9.070 1.00 79.19 97 ASN A CA 1
ATOM 749 C C . ASN A 1 97 ? -4.078 -3.713 -9.693 1.00 79.19 97 ASN A C 1
ATOM 751 O O . ASN A 1 97 ? -3.162 -2.969 -10.031 1.00 79.19 97 ASN A O 1
ATOM 755 N N . THR A 1 98 ? -5.355 -3.329 -9.775 1.00 82.00 98 THR A N 1
ATOM 756 C CA . THR A 1 98 ? -5.769 -2.002 -10.256 1.00 82.00 98 THR A CA 1
ATOM 757 C C . THR A 1 98 ? -5.220 -0.883 -9.370 1.00 82.00 98 THR A C 1
ATOM 759 O O . THR A 1 98 ? -4.742 0.133 -9.874 1.00 82.00 98 THR A O 1
ATOM 762 N N . ILE A 1 99 ? -5.264 -1.065 -8.047 1.00 87.31 99 ILE A N 1
ATOM 763 C CA . ILE A 1 99 ? -4.712 -0.100 -7.090 1.00 87.31 99 ILE A CA 1
ATOM 764 C C . ILE A 1 99 ? -3.178 -0.126 -7.134 1.00 87.31 99 ILE A C 1
ATOM 766 O O . ILE A 1 99 ? -2.553 0.929 -7.128 1.00 87.31 99 ILE A O 1
ATOM 770 N N . ALA A 1 100 ? -2.565 -1.307 -7.263 1.00 83.38 100 ALA A N 1
ATOM 771 C CA . ALA A 1 100 ? -1.112 -1.447 -7.368 1.00 83.38 100 ALA A CA 1
ATOM 772 C C . ALA A 1 100 ? -0.545 -0.746 -8.614 1.00 83.38 100 ALA A C 1
ATOM 774 O O . ALA A 1 100 ? 0.463 -0.054 -8.518 1.00 83.38 100 ALA A O 1
ATOM 775 N N . ASN A 1 101 ? -1.231 -0.826 -9.759 1.00 79.38 101 ASN A N 1
ATOM 776 C CA . ASN A 1 101 ? -0.851 -0.097 -10.973 1.00 79.38 101 ASN A CA 1
ATOM 777 C C . ASN A 1 101 ? -0.902 1.428 -10.774 1.00 79.38 101 ASN A C 1
ATOM 779 O O . ASN A 1 101 ? -0.037 2.149 -11.273 1.00 79.38 101 ASN A O 1
ATOM 783 N N . SER A 1 102 ? -1.892 1.926 -10.027 1.00 80.88 102 SER A N 1
ATOM 784 C CA . SER A 1 102 ? -1.983 3.342 -9.641 1.00 80.88 102 SER A CA 1
ATOM 785 C C . SER A 1 102 ? -0.840 3.740 -8.695 1.00 80.88 102 SER A C 1
ATOM 787 O O . SER A 1 102 ? -0.164 4.745 -8.925 1.00 80.88 102 SER A O 1
ATOM 789 N N . ALA A 1 103 ? -0.544 2.911 -7.690 1.00 84.06 103 ALA A N 1
ATOM 790 C CA . ALA A 1 103 ? 0.586 3.111 -6.789 1.00 84.06 103 ALA A CA 1
ATOM 791 C C . ALA A 1 103 ? 1.932 3.112 -7.537 1.00 84.06 103 ALA A C 1
ATOM 793 O O . ALA A 1 103 ? 2.782 3.951 -7.253 1.00 84.06 103 ALA A O 1
ATOM 794 N N . GLN A 1 104 ? 2.111 2.238 -8.535 1.00 90.06 104 GLN A N 1
ATOM 795 C CA . GLN A 1 104 ? 3.323 2.164 -9.358 1.00 90.06 104 GLN A CA 1
ATOM 796 C C . GLN A 1 104 ? 3.546 3.437 -10.172 1.00 90.06 104 GLN A C 1
ATOM 798 O O . GLN A 1 104 ? 4.661 3.960 -10.209 1.00 90.06 104 GLN A O 1
ATOM 803 N N . GLN A 1 105 ? 2.491 3.964 -10.801 1.00 84.12 105 GLN A N 1
ATOM 804 C CA . GLN A 1 105 ? 2.567 5.234 -11.525 1.00 84.12 105 GLN A CA 1
ATOM 805 C C . GLN A 1 105 ? 3.006 6.368 -10.597 1.00 84.12 105 GLN A C 1
ATOM 807 O O . GLN A 1 105 ? 3.855 7.181 -10.970 1.00 84.12 105 GLN A O 1
ATOM 812 N N . TRP A 1 106 ? 2.478 6.393 -9.372 1.00 96.50 106 TRP A N 1
ATOM 813 C CA . TRP A 1 106 ? 2.863 7.407 -8.402 1.00 96.50 106 TRP A CA 1
ATOM 814 C C . TRP A 1 106 ? 4.287 7.219 -7.874 1.00 96.50 106 TRP A C 1
ATOM 816 O O . TRP A 1 106 ? 5.051 8.179 -7.848 1.00 96.50 106 TRP A O 1
ATOM 826 N N . ALA A 1 107 ? 4.695 5.994 -7.541 1.00 90.25 107 ALA A N 1
ATOM 827 C CA . ALA A 1 107 ? 6.060 5.694 -7.113 1.00 90.25 107 ALA A CA 1
ATOM 828 C C . ALA A 1 107 ? 7.091 6.129 -8.172 1.00 90.25 107 ALA A C 1
ATOM 830 O O . ALA A 1 107 ? 8.077 6.789 -7.842 1.00 90.25 107 ALA A O 1
ATOM 831 N N . ASN A 1 108 ? 6.809 5.866 -9.454 1.00 88.69 108 ASN A N 1
ATOM 832 C CA . ASN A 1 108 ? 7.625 6.337 -10.576 1.00 88.69 108 ASN A CA 1
ATOM 833 C C . ASN A 1 108 ? 7.692 7.874 -10.632 1.00 88.69 108 ASN A C 1
ATOM 835 O O . ASN A 1 108 ? 8.761 8.439 -10.860 1.00 88.69 108 ASN A O 1
ATOM 839 N N . HIS A 1 109 ? 6.571 8.565 -10.402 1.00 90.94 109 HIS A N 1
ATOM 840 C CA . HIS A 1 109 ? 6.532 10.028 -10.355 1.00 90.94 109 HIS A CA 1
ATOM 841 C C . HIS A 1 109 ? 7.381 10.599 -9.206 1.00 90.94 109 HIS A C 1
ATOM 843 O O . HIS A 1 109 ? 8.150 11.542 -9.416 1.00 90.94 109 HIS A O 1
ATOM 849 N N . LEU A 1 110 ? 7.282 10.027 -8.003 1.00 92.75 110 LEU A N 1
ATOM 850 C CA . LEU A 1 110 ? 8.086 10.437 -6.846 1.00 92.75 110 LEU A CA 1
ATOM 851 C C . LEU A 1 110 ? 9.581 10.213 -7.108 1.00 92.75 110 LEU A C 1
ATOM 853 O O . LEU A 1 110 ? 10.390 11.105 -6.857 1.00 92.75 110 LEU A O 1
ATOM 857 N N . ALA A 1 111 ? 9.938 9.063 -7.686 1.00 93.00 111 ALA A N 1
ATOM 858 C CA . ALA A 1 111 ? 11.309 8.735 -8.063 1.00 93.00 111 ALA A CA 1
ATOM 859 C C . ALA A 1 111 ? 11.880 9.702 -9.114 1.00 93.00 111 ALA A C 1
ATOM 861 O O . ALA A 1 111 ? 13.023 10.135 -8.994 1.00 93.00 111 ALA A O 1
ATOM 862 N N . ALA A 1 112 ? 11.086 10.068 -10.124 1.00 92.38 112 ALA A N 1
ATOM 863 C CA . ALA A 1 112 ? 11.518 10.962 -11.198 1.00 92.38 112 ALA A CA 1
ATOM 864 C C . ALA A 1 112 ? 11.652 12.425 -10.748 1.00 92.38 112 ALA A C 1
ATOM 866 O O . ALA A 1 112 ? 12.508 13.154 -11.246 1.00 92.38 112 ALA A O 1
ATOM 867 N N . THR A 1 113 ? 10.796 12.876 -9.828 1.00 92.81 113 THR A N 1
ATOM 868 C CA . THR A 1 113 ? 10.749 14.286 -9.404 1.00 92.81 113 THR A CA 1
ATOM 869 C C . THR A 1 113 ? 11.525 14.570 -8.122 1.00 92.81 113 THR A C 1
ATOM 871 O O . THR A 1 113 ? 11.817 15.730 -7.834 1.00 92.81 113 THR A O 1
ATOM 874 N N . GLY A 1 114 ? 11.816 13.542 -7.320 1.00 89.75 114 GLY A N 1
ATOM 875 C CA . GLY A 1 114 ? 12.423 13.678 -5.997 1.00 89.75 114 GLY A CA 1
ATOM 876 C C . GLY A 1 114 ? 11.521 14.348 -4.953 1.00 89.75 114 GLY A C 1
ATOM 877 O O . GLY A 1 114 ? 11.982 14.633 -3.848 1.00 89.75 114 GLY A O 1
ATOM 878 N N . LYS A 1 115 ? 10.250 14.620 -5.277 1.00 92.00 115 LYS A N 1
ATOM 879 C CA . LYS A 1 115 ? 9.276 15.203 -4.347 1.00 92.00 115 LYS A CA 1
ATOM 880 C C . LYS A 1 115 ? 8.607 14.087 -3.561 1.00 92.00 115 LYS A C 1
ATOM 882 O O . LYS A 1 115 ? 8.109 13.152 -4.167 1.00 92.00 115 LYS A O 1
ATOM 887 N N . PHE A 1 116 ? 8.550 14.200 -2.236 1.00 93.56 116 PHE A N 1
ATOM 888 C CA . PHE A 1 116 ? 7.849 13.239 -1.381 1.00 93.56 116 PHE A CA 1
ATOM 889 C C . PHE A 1 116 ? 6.505 13.823 -0.936 1.00 93.56 116 PHE A C 1
ATOM 891 O O . PHE A 1 116 ? 6.437 14.594 0.020 1.00 93.56 116 PHE A O 1
ATOM 898 N N . GLN A 1 117 ? 5.450 13.527 -1.696 1.00 96.69 117 GLN A N 1
ATOM 899 C CA . GLN A 1 117 ? 4.108 14.081 -1.497 1.00 96.69 117 GLN A CA 1
ATOM 900 C C . GLN A 1 117 ? 3.028 13.087 -1.941 1.00 96.69 117 GLN A C 1
ATOM 902 O O . GLN A 1 117 ? 3.294 12.197 -2.751 1.00 96.69 117 GLN A O 1
ATOM 907 N N . HIS A 1 118 ? 1.804 13.266 -1.447 1.00 97.25 118 HIS A N 1
ATOM 908 C CA . HIS A 1 118 ? 0.672 12.422 -1.824 1.00 97.25 118 HIS A CA 1
ATOM 909 C C . HIS A 1 118 ? 0.195 12.646 -3.263 1.00 97.25 118 HIS A C 1
ATOM 911 O O . HIS A 1 118 ? 0.306 13.752 -3.796 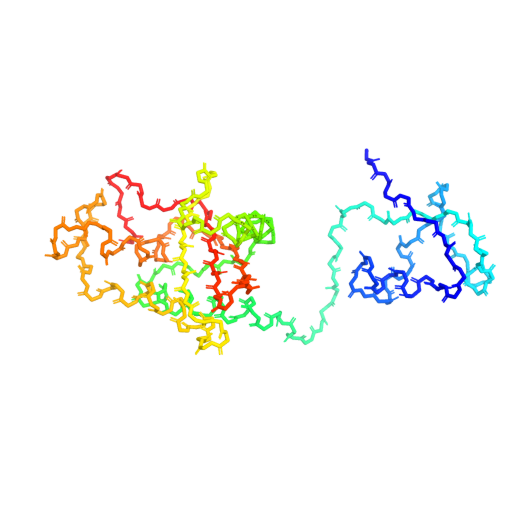1.00 97.25 118 HIS A O 1
ATOM 917 N N . SER A 1 119 ? -0.373 11.599 -3.866 1.00 94.38 119 SER A N 1
ATOM 918 C CA . SER A 1 119 ? -0.846 11.600 -5.260 1.00 94.38 119 SER A CA 1
ATOM 919 C C . SER A 1 119 ? -2.099 12.429 -5.512 1.00 94.38 119 SER A C 1
ATOM 921 O O . SER A 1 119 ? -2.301 12.922 -6.621 1.00 94.38 119 SER A O 1
ATOM 923 N N . GLY A 1 120 ? -2.960 12.572 -4.502 1.00 91.88 120 GLY A N 1
ATOM 924 C CA . GLY A 1 120 ? -4.264 13.223 -4.645 1.00 91.88 120 GLY A CA 1
ATOM 925 C C . GLY A 1 120 ? -5.288 12.411 -5.447 1.00 91.88 120 GLY A C 1
ATOM 926 O O . GLY A 1 120 ? -6.344 12.941 -5.794 1.00 91.88 120 GLY A O 1
ATOM 927 N N . VAL A 1 121 ? -5.007 11.138 -5.753 1.00 91.81 121 VAL A N 1
ATOM 928 C CA . VAL A 1 121 ? -5.997 10.235 -6.361 1.00 91.81 121 VAL A CA 1
ATOM 929 C C . VAL A 1 121 ? -7.080 9.849 -5.347 1.00 91.81 121 VAL A C 1
ATOM 931 O O . VAL A 1 121 ? -6.972 10.115 -4.155 1.00 91.81 121 VAL A O 1
ATOM 934 N N . ARG A 1 122 ? -8.149 9.194 -5.812 1.00 92.81 122 ARG A N 1
ATOM 935 C CA . ARG A 1 122 ? -9.318 8.843 -4.978 1.00 92.81 122 ARG A CA 1
ATOM 936 C C . ARG A 1 122 ? -9.057 7.818 -3.860 1.00 92.81 122 ARG A C 1
ATOM 938 O O . ARG A 1 122 ? -9.951 7.572 -3.056 1.00 92.81 122 ARG A O 1
ATOM 945 N N . TYR A 1 123 ? -7.908 7.150 -3.876 1.00 97.19 123 TYR A N 1
ATOM 946 C CA . TYR A 1 123 ? -7.563 6.113 -2.907 1.00 97.19 123 TYR A CA 1
ATOM 947 C C . TYR A 1 123 ? -6.966 6.734 -1.643 1.00 97.19 123 TYR A C 1
ATOM 949 O O . TYR A 1 123 ? -6.376 7.810 -1.693 1.00 97.19 123 TYR A O 1
ATOM 957 N N . GLY A 1 124 ? -7.082 6.033 -0.514 1.00 97.88 124 GLY A N 1
ATOM 958 C CA . GLY A 1 124 ? -6.247 6.342 0.648 1.00 97.88 124 GLY A CA 1
ATOM 959 C C . GLY A 1 124 ? -4.790 6.067 0.290 1.00 97.88 124 GLY A C 1
ATOM 960 O O . GLY A 1 124 ? -4.540 5.299 -0.639 1.00 97.88 124 GLY A O 1
ATOM 961 N N . GLU A 1 125 ? -3.824 6.650 0.996 1.00 98.69 125 GLU A N 1
ATOM 962 C CA . GLU A 1 125 ? -2.416 6.495 0.623 1.00 98.69 125 GLU A CA 1
ATOM 963 C C . GLU A 1 125 ? -1.477 6.590 1.824 1.00 98.69 125 GLU A C 1
ATOM 965 O O . GLU A 1 125 ? -1.563 7.526 2.613 1.00 98.69 125 GLU A O 1
ATOM 970 N N . ASN A 1 126 ? -0.537 5.649 1.901 1.00 98.88 126 ASN A N 1
ATOM 971 C CA . ASN A 1 126 ? 0.637 5.728 2.758 1.00 98.88 126 ASN A CA 1
ATOM 972 C C . ASN A 1 126 ? 1.882 5.729 1.873 1.00 98.88 126 ASN A C 1
ATOM 974 O O . ASN A 1 126 ? 1.966 4.979 0.894 1.00 98.88 126 ASN A O 1
ATOM 978 N N . LEU A 1 127 ? 2.854 6.553 2.251 1.00 98.62 127 LEU A N 1
ATOM 979 C CA . LEU A 1 127 ? 4.140 6.663 1.581 1.00 98.62 127 LEU A CA 1
ATOM 980 C C . LEU A 1 127 ? 5.248 6.276 2.551 1.00 98.62 127 LEU A C 1
ATOM 982 O O . LEU A 1 127 ? 5.187 6.566 3.747 1.00 98.62 127 LEU A O 1
ATOM 986 N N . TRP A 1 128 ? 6.284 5.644 2.027 1.00 98.56 128 TRP A N 1
ATOM 987 C CA . TRP A 1 128 ? 7.507 5.374 2.760 1.00 98.56 128 TRP A CA 1
ATOM 988 C C . TRP A 1 128 ? 8.704 5.639 1.852 1.00 98.56 128 TRP A C 1
ATOM 990 O O . TRP A 1 128 ? 8.646 5.399 0.645 1.00 98.56 128 TRP A O 1
ATOM 1000 N N . MET A 1 129 ? 9.778 6.165 2.435 1.00 97.38 129 MET A N 1
ATOM 1001 C CA . MET A 1 129 ? 11.045 6.385 1.749 1.00 97.38 129 MET A CA 1
ATOM 1002 C C . MET A 1 129 ? 12.206 6.078 2.687 1.00 97.38 129 MET A C 1
ATOM 1004 O O . MET A 1 129 ? 12.170 6.440 3.864 1.00 97.38 129 MET A O 1
ATOM 1008 N N . GLY A 1 130 ? 13.264 5.481 2.150 1.00 93.94 130 GLY A N 1
ATOM 1009 C CA . GLY A 1 130 ? 14.490 5.218 2.892 1.00 93.94 130 GLY A CA 1
ATOM 1010 C C . GLY A 1 130 ? 15.639 4.809 1.985 1.00 93.94 130 GLY A C 1
ATOM 1011 O O . GLY A 1 130 ? 15.541 4.903 0.763 1.00 93.94 130 GLY A O 1
ATOM 1012 N N . THR A 1 131 ? 16.749 4.396 2.593 1.00 92.56 131 THR A N 1
ATOM 1013 C CA . THR A 1 131 ? 17.937 3.934 1.868 1.00 92.56 131 THR A CA 1
ATOM 1014 C C . THR A 1 131 ? 17.607 2.707 1.027 1.00 92.56 131 THR A C 1
ATOM 1016 O O . THR A 1 131 ? 17.024 1.749 1.537 1.00 92.56 131 THR A O 1
ATOM 1019 N N . GLU A 1 132 ? 18.009 2.747 -0.241 1.00 92.50 132 GLU A N 1
ATOM 1020 C CA . GLU A 1 132 ? 17.811 1.656 -1.194 1.00 92.50 132 GLU A CA 1
ATOM 1021 C C . GLU A 1 132 ? 18.392 0.327 -0.689 1.00 92.50 132 GLU A C 1
ATOM 1023 O O . GLU A 1 132 ? 19.515 0.279 -0.179 1.00 92.50 132 GLU A O 1
ATOM 1028 N N . ASN A 1 133 ? 17.613 -0.749 -0.835 1.00 86.44 133 ASN A N 1
ATOM 1029 C CA . ASN A 1 133 ? 17.956 -2.124 -0.462 1.00 86.44 133 ASN A CA 1
ATOM 1030 C C . ASN A 1 133 ? 18.306 -2.326 1.027 1.00 86.44 133 ASN A C 1
ATOM 1032 O O . ASN A 1 133 ? 18.966 -3.305 1.381 1.00 86.44 133 ASN A O 1
ATOM 1036 N N . HIS A 1 134 ? 17.888 -1.416 1.915 1.00 93.75 134 HIS A N 1
ATOM 1037 C CA . HIS A 1 134 ? 18.216 -1.499 3.344 1.00 93.75 134 HIS A CA 1
ATOM 1038 C C . HIS A 1 134 ? 17.098 -2.093 4.210 1.00 93.75 134 HIS A C 1
ATOM 1040 O O . HIS A 1 134 ? 17.375 -2.640 5.277 1.00 93.75 134 HIS A O 1
ATOM 1046 N N . PHE A 1 135 ? 15.843 -1.982 3.777 1.00 90.94 135 PHE A N 1
ATOM 1047 C CA . PHE A 1 135 ? 14.681 -2.378 4.570 1.00 90.94 135 PHE A CA 1
ATOM 1048 C C . PHE A 1 135 ? 13.845 -3.411 3.817 1.00 90.94 135 PHE A C 1
ATOM 1050 O O . PHE A 1 135 ? 13.646 -3.292 2.612 1.00 90.94 135 PHE A O 1
ATOM 1057 N N . SER A 1 136 ? 13.321 -4.412 4.524 1.00 92.50 136 SER A N 1
ATOM 1058 C CA . SER A 1 136 ? 12.310 -5.308 3.960 1.00 92.50 136 SER A CA 1
ATOM 1059 C C . SER A 1 136 ? 10.954 -4.608 3.848 1.00 92.50 136 SER A C 1
ATOM 1061 O O . SER A 1 136 ? 10.673 -3.649 4.573 1.00 92.50 136 SER A O 1
ATOM 1063 N N . LEU A 1 137 ? 10.064 -5.125 2.998 1.00 94.31 137 LEU A N 1
ATOM 1064 C CA . LEU A 1 137 ? 8.700 -4.598 2.869 1.00 94.31 137 LEU A CA 1
ATOM 1065 C C . LEU A 1 137 ? 7.947 -4.688 4.201 1.00 94.31 137 LEU A C 1
ATOM 1067 O O . LEU A 1 137 ? 7.222 -3.764 4.570 1.00 94.31 137 LEU A O 1
ATOM 1071 N N . THR A 1 138 ? 8.176 -5.762 4.962 1.00 95.38 138 THR A N 1
ATOM 1072 C CA . THR A 1 138 ? 7.644 -5.908 6.321 1.00 95.38 138 THR A CA 1
ATOM 1073 C C . THR A 1 138 ? 8.109 -4.770 7.221 1.00 95.38 138 THR A C 1
ATOM 1075 O O . THR A 1 138 ? 7.286 -4.203 7.927 1.00 95.38 138 THR A O 1
ATOM 1078 N N . GLN A 1 139 ? 9.393 -4.395 7.194 1.00 96.06 139 GLN A N 1
ATOM 1079 C CA . GLN A 1 139 ? 9.906 -3.288 8.010 1.00 96.06 139 GLN A CA 1
ATOM 1080 C C . GLN A 1 139 ? 9.302 -1.941 7.599 1.00 96.06 139 GLN A C 1
ATOM 1082 O O . GLN A 1 139 ? 8.987 -1.124 8.467 1.00 96.06 139 GLN A O 1
ATOM 1087 N N . MET A 1 140 ? 9.096 -1.717 6.298 1.00 98.44 140 MET A N 1
ATOM 1088 C CA . MET A 1 140 ? 8.434 -0.510 5.794 1.00 98.44 140 MET A CA 1
ATOM 1089 C C . MET A 1 140 ? 6.988 -0.420 6.307 1.00 98.44 140 MET A C 1
ATOM 1091 O O . MET A 1 140 ? 6.605 0.598 6.880 1.00 98.44 140 MET A O 1
ATOM 1095 N N . VAL A 1 141 ? 6.201 -1.496 6.197 1.00 98.62 141 VAL A N 1
ATOM 1096 C CA . VAL A 1 141 ? 4.808 -1.530 6.684 1.00 98.62 141 VAL A CA 1
ATOM 1097 C C . VAL A 1 141 ? 4.734 -1.511 8.216 1.00 98.62 141 VAL A C 1
ATOM 1099 O O . VAL A 1 141 ? 3.885 -0.823 8.785 1.00 98.62 141 VAL A O 1
ATOM 1102 N N . ASP A 1 142 ? 5.637 -2.211 8.907 1.00 98.25 142 ASP A N 1
ATOM 1103 C CA . ASP A 1 142 ? 5.734 -2.185 10.370 1.00 98.25 142 ASP A CA 1
ATOM 1104 C C . ASP A 1 142 ? 6.046 -0.764 10.870 1.00 98.25 142 ASP A C 1
ATOM 1106 O O . ASP A 1 142 ? 5.577 -0.391 11.942 1.00 98.25 142 ASP A O 1
ATOM 1110 N N . SER A 1 143 ? 6.772 0.065 10.107 1.00 98.62 143 SER A N 1
ATOM 1111 C CA . SER A 1 143 ? 7.012 1.467 10.480 1.00 98.62 143 SER A CA 1
ATOM 1112 C C . SER A 1 143 ? 5.706 2.264 10.602 1.00 98.62 143 SER A C 1
ATOM 1114 O O . SER A 1 143 ? 5.506 2.936 11.613 1.00 98.62 143 SER A O 1
ATOM 1116 N N . TRP A 1 144 ? 4.771 2.087 9.660 1.00 98.81 144 TRP A N 1
ATOM 1117 C CA . TRP A 1 144 ? 3.417 2.638 9.744 1.00 98.81 144 TRP A CA 1
ATOM 1118 C C . TRP A 1 144 ? 2.628 2.011 10.892 1.00 98.81 144 TRP A C 1
ATOM 1120 O O . TRP A 1 144 ? 1.999 2.706 11.683 1.00 98.81 144 TRP A O 1
ATOM 1130 N N . GLY A 1 145 ? 2.672 0.684 11.022 1.00 98.69 145 GLY A N 1
ATOM 1131 C CA . GLY A 1 145 ? 1.925 -0.027 12.055 1.00 98.69 145 GLY A CA 1
ATOM 1132 C C . GLY A 1 145 ? 2.381 0.295 13.485 1.00 98.69 145 GLY A C 1
ATOM 1133 O O . GLY A 1 145 ? 1.586 0.248 14.426 1.00 98.69 145 GLY A O 1
ATOM 1134 N N . ASN A 1 146 ? 3.651 0.651 13.671 1.00 98.62 146 ASN A N 1
ATOM 1135 C CA . ASN A 1 146 ? 4.236 0.987 14.968 1.00 98.62 146 ASN A CA 1
ATOM 1136 C C . ASN A 1 146 ? 3.805 2.355 15.504 1.00 98.62 146 ASN A C 1
ATOM 1138 O O . ASN A 1 146 ? 3.936 2.591 16.708 1.00 98.62 146 ASN A O 1
ATOM 1142 N N . GLU A 1 147 ? 3.198 3.209 14.679 1.00 98.75 147 GLU A N 1
ATOM 1143 C CA . GLU A 1 147 ? 2.527 4.426 15.149 1.00 98.75 147 GLU A CA 1
ATOM 1144 C C . GLU A 1 147 ? 1.391 4.127 16.143 1.00 98.75 147 GLU A C 1
ATOM 1146 O O . GLU A 1 147 ? 1.010 4.991 16.932 1.00 98.75 147 GLU A O 1
ATOM 1151 N N . LYS A 1 148 ? 0.910 2.874 16.214 1.00 98.38 148 LYS A N 1
ATOM 1152 C CA . LYS A 1 148 ? -0.043 2.414 17.238 1.00 98.38 148 LYS A CA 1
ATOM 1153 C C . LYS A 1 148 ? 0.344 2.789 18.671 1.00 98.38 148 LYS A C 1
ATOM 1155 O O . LYS A 1 148 ? -0.532 2.879 19.527 1.00 98.38 148 LYS A O 1
ATOM 1160 N N . LYS A 1 149 ? 1.639 2.991 18.947 1.00 98.19 149 LYS A N 1
ATOM 1161 C CA . LYS A 1 149 ? 2.142 3.429 20.258 1.00 98.19 149 LYS A CA 1
ATOM 1162 C C . LYS A 1 149 ? 1.556 4.778 20.699 1.00 98.19 149 LYS A C 1
ATOM 1164 O O . LYS A 1 149 ? 1.334 4.976 21.892 1.00 98.19 149 LYS A O 1
ATOM 1169 N N . ASP A 1 150 ? 1.255 5.658 19.744 1.00 98.38 150 ASP A N 1
ATOM 1170 C CA . ASP A 1 150 ? 0.709 6.996 19.982 1.00 98.38 150 ASP A CA 1
ATOM 1171 C C . ASP A 1 150 ? -0.799 7.074 19.705 1.00 98.38 150 ASP A C 1
ATOM 1173 O O . ASP A 1 150 ? -1.424 8.097 19.980 1.00 98.38 150 ASP A O 1
ATOM 1177 N N . PHE A 1 151 ? -1.416 5.996 19.215 1.00 98.62 151 PHE A N 1
ATOM 1178 C CA . PHE A 1 151 ? -2.849 5.951 18.939 1.00 98.62 151 PHE A CA 1
ATOM 1179 C C . PHE A 1 151 ? -3.691 5.968 20.227 1.00 98.62 151 PHE A C 1
ATOM 1181 O O . PHE A 1 151 ? -3.385 5.293 21.217 1.00 98.62 151 PHE A O 1
ATOM 1188 N N . ILE A 1 152 ? -4.803 6.706 20.186 1.00 98.12 152 ILE A N 1
ATOM 1189 C CA . ILE A 1 152 ? -5.902 6.631 21.156 1.00 98.12 152 ILE A CA 1
ATOM 1190 C C . ILE A 1 152 ? -7.234 6.389 20.435 1.00 98.12 152 ILE A C 1
ATOM 1192 O O . ILE A 1 152 ? -7.469 6.975 19.376 1.00 98.12 152 ILE A O 1
ATOM 1196 N N . PRO A 1 153 ? -8.138 5.562 20.997 1.00 97.00 153 PRO A N 1
ATOM 1197 C CA . PRO A 1 153 ? -9.475 5.393 20.443 1.00 97.00 153 PRO A CA 1
ATOM 1198 C C . PRO A 1 153 ? -10.234 6.724 20.401 1.00 97.00 153 PRO A C 1
ATOM 1200 O O . PRO A 1 153 ? -10.328 7.429 21.403 1.00 97.00 153 PRO A O 1
ATOM 1203 N N . GLY A 1 154 ? -10.813 7.046 19.248 1.00 96.69 154 GLY A N 1
ATOM 1204 C CA . GLY A 1 154 ? -11.502 8.311 19.031 1.00 96.69 154 GLY A CA 1
ATOM 1205 C C . GLY A 1 154 ? -12.017 8.439 17.604 1.00 96.69 154 GLY A C 1
ATOM 1206 O O . GLY A 1 154 ? -11.877 7.525 16.789 1.00 96.69 154 GLY A O 1
ATOM 1207 N N . GLN A 1 155 ? -12.637 9.578 17.313 1.00 97.88 155 GLN A N 1
ATOM 1208 C CA . GLN A 1 155 ? -12.974 9.967 15.946 1.00 97.88 155 GLN A CA 1
ATOM 1209 C C . GLN A 1 155 ? -11.798 10.725 15.339 1.00 97.88 155 GLN A C 1
ATOM 1211 O O . GLN A 1 155 ? -11.257 11.635 15.965 1.00 97.88 155 GLN A O 1
ATOM 1216 N N . PHE A 1 156 ? -11.427 10.386 14.110 1.00 98.00 156 PHE A N 1
ATOM 1217 C CA . PHE A 1 156 ? -10.382 11.088 13.377 1.00 98.00 156 PHE A CA 1
ATOM 1218 C C . PHE A 1 156 ? -10.762 12.575 13.182 1.00 98.00 156 PHE A C 1
ATOM 1220 O O . PHE A 1 156 ? -11.921 12.859 12.860 1.00 98.00 156 PHE A O 1
ATOM 1227 N N . PRO A 1 157 ? -9.843 13.545 13.370 1.00 97.69 157 PRO A N 1
ATOM 1228 C CA . PRO A 1 157 ? -8.400 13.398 13.618 1.00 97.69 157 PRO A CA 1
ATOM 1229 C C . PRO A 1 157 ? -7.990 13.293 15.105 1.00 97.69 157 PRO A C 1
ATOM 1231 O O . PRO A 1 157 ? -6.802 13.225 15.410 1.00 97.69 157 PRO A O 1
ATOM 1234 N N . ASN A 1 158 ? -8.932 13.254 16.050 1.00 98.06 158 ASN A N 1
ATOM 1235 C CA . ASN A 1 158 ? -8.659 13.241 17.496 1.00 98.06 158 ASN A CA 1
ATOM 1236 C C . ASN A 1 158 ? -8.313 11.829 18.004 1.00 98.06 158 ASN A C 1
ATOM 1238 O O . ASN A 1 158 ? -9.017 11.253 18.832 1.00 98.06 158 ASN A O 1
ATOM 1242 N N . VAL A 1 159 ? -7.243 11.257 17.452 1.00 98.31 159 VAL A N 1
ATOM 1243 C CA . VAL A 1 159 ? -6.850 9.845 17.615 1.00 98.31 159 VAL A CA 1
ATOM 1244 C C . VAL A 1 159 ? -5.384 9.669 18.027 1.00 98.31 159 VAL A C 1
ATOM 1246 O O . VAL A 1 159 ? -4.865 8.557 17.988 1.00 98.31 159 VAL A O 1
ATOM 1249 N N . SER A 1 160 ? -4.706 10.747 18.436 1.00 98.44 160 SER A N 1
ATOM 1250 C CA . SER A 1 160 ? -3.284 10.734 18.812 1.00 98.44 160 SER A CA 1
ATOM 1251 C C . SER A 1 160 ? -3.029 11.288 20.216 1.00 98.44 160 SER A C 1
ATOM 1253 O O . SER A 1 160 ? -3.553 12.345 20.575 1.00 98.44 160 SER A O 1
ATOM 1255 N N . ARG A 1 161 ? -2.155 10.620 20.984 1.00 97.88 161 ARG A N 1
ATOM 1256 C CA . ARG A 1 161 ? -1.652 11.078 22.297 1.00 97.88 161 ARG A CA 1
ATOM 1257 C C . ARG A 1 161 ? -0.854 12.375 22.206 1.00 97.88 161 ARG A C 1
ATOM 1259 O O . ARG A 1 161 ? -0.807 13.121 23.178 1.00 97.88 161 ARG A O 1
ATOM 1266 N N . THR A 1 162 ? -0.223 12.640 21.065 1.00 97.31 162 THR A N 1
ATOM 1267 C CA . THR A 1 162 ? 0.606 13.836 20.849 1.00 97.31 162 THR A CA 1
ATOM 1268 C C . THR A 1 162 ? -0.223 15.065 20.468 1.00 97.31 162 THR A C 1
ATOM 1270 O O . THR A 1 162 ? 0.318 16.162 20.335 1.00 97.31 162 THR A O 1
ATOM 1273 N N . GLY A 1 163 ? -1.531 14.887 20.243 1.00 96.19 163 GLY A N 1
ATOM 1274 C CA . GLY A 1 163 ? -2.412 15.909 19.680 1.00 96.19 163 GLY A CA 1
ATOM 1275 C C . GLY A 1 163 ? -2.243 16.117 18.170 1.00 96.19 163 GLY A C 1
ATOM 1276 O O . GLY A 1 163 ? -2.949 16.943 17.597 1.00 96.19 163 GLY A O 1
ATOM 1277 N N . LYS A 1 164 ? -1.344 15.375 17.507 1.00 97.81 164 LYS A N 1
ATOM 1278 C CA . LYS A 1 164 ? -1.117 15.441 16.056 1.00 97.81 164 LYS A CA 1
ATOM 1279 C C . LYS A 1 164 ? -1.564 14.143 15.403 1.00 97.81 164 LYS A C 1
ATOM 1281 O O . LYS A 1 164 ? -0.994 13.086 15.661 1.00 97.81 164 LYS A O 1
ATOM 1286 N N . TRP A 1 165 ? -2.580 14.214 14.549 1.00 96.94 165 TRP A N 1
ATOM 1287 C CA . TRP A 1 165 ? -3.095 13.032 13.851 1.00 96.94 165 TRP A CA 1
ATOM 1288 C C . TRP A 1 165 ? -2.069 12.430 12.891 1.00 96.94 165 TRP A C 1
ATOM 1290 O O . TRP A 1 165 ? -2.105 11.231 12.645 1.00 96.94 165 TRP A O 1
ATOM 1300 N N . GLN A 1 166 ? -1.146 13.247 12.377 1.00 97.75 166 GLN A N 1
ATOM 1301 C CA . GLN A 1 166 ? -0.093 12.823 11.457 1.00 97.75 166 GLN A CA 1
ATOM 1302 C C . GLN A 1 166 ? 0.829 11.772 12.079 1.00 97.75 166 GLN A C 1
ATOM 1304 O O . GLN A 1 166 ? 1.333 10.923 11.358 1.00 97.75 166 GLN A O 1
ATOM 1309 N N . ASP A 1 167 ? 0.987 11.785 13.406 1.00 97.94 167 ASP A N 1
ATOM 1310 C CA . ASP A 1 167 ? 1.827 10.825 14.129 1.00 97.94 167 ASP A CA 1
ATOM 1311 C C . ASP A 1 167 ? 1.209 9.414 14.170 1.00 97.94 167 ASP A C 1
ATOM 1313 O O . ASP A 1 167 ? 1.870 8.468 14.585 1.00 97.94 167 ASP A O 1
ATOM 1317 N N . VAL A 1 168 ? -0.066 9.278 13.778 1.00 98.62 168 VAL A N 1
ATOM 1318 C CA . VAL A 1 168 ? -0.828 8.014 13.761 1.00 98.62 168 VAL A CA 1
ATOM 1319 C C . VAL A 1 168 ? -1.580 7.780 12.447 1.00 98.62 168 VAL A C 1
ATOM 1321 O O . VAL A 1 168 ? -2.393 6.853 12.338 1.00 98.62 168 VAL A O 1
ATOM 1324 N N . GLY A 1 169 ? -1.372 8.655 11.461 1.00 98.38 169 GLY A N 1
ATOM 1325 C CA . GLY A 1 169 ? -2.135 8.698 10.217 1.00 98.38 169 GLY A CA 1
ATOM 1326 C C . GLY A 1 169 ? -1.923 7.453 9.362 1.00 98.38 169 GLY A C 1
ATOM 1327 O O . GLY A 1 169 ? -2.879 6.940 8.773 1.00 98.38 169 GLY A O 1
ATOM 1328 N N . HIS A 1 170 ? -0.702 6.917 9.346 1.00 98.81 170 HIS A N 1
ATOM 1329 C CA . HIS A 1 170 ? -0.408 5.712 8.589 1.00 98.81 170 HIS A CA 1
ATOM 1330 C C . HIS A 1 170 ? -0.991 4.481 9.282 1.00 98.81 170 HIS A C 1
ATOM 1332 O O . HIS A 1 170 ? -1.627 3.662 8.613 1.00 98.81 170 HIS A O 1
ATOM 1338 N N . TYR A 1 171 ? -0.849 4.366 10.611 1.00 98.88 171 TYR A N 1
ATOM 1339 C CA . TYR A 1 171 ? -1.462 3.268 11.370 1.00 98.88 171 TYR A CA 1
ATOM 1340 C C . TYR A 1 171 ? -2.977 3.245 11.194 1.00 98.88 171 TYR A C 1
ATOM 1342 O O . TYR A 1 171 ? -3.541 2.201 10.867 1.00 98.88 171 TYR A O 1
ATOM 1350 N N . THR A 1 172 ? -3.637 4.392 11.369 1.00 98.75 172 THR A N 1
ATOM 1351 C CA . THR A 1 172 ? -5.097 4.489 11.237 1.00 98.75 172 THR A CA 1
ATOM 1352 C C . THR A 1 172 ? -5.588 4.082 9.850 1.00 98.75 172 THR A C 1
ATOM 1354 O O . THR A 1 172 ? -6.596 3.382 9.773 1.00 98.75 172 THR A O 1
ATOM 1357 N N . GLN A 1 173 ? -4.846 4.387 8.781 1.00 98.88 173 GLN A N 1
ATOM 1358 C CA . GLN A 1 173 ? -5.148 3.884 7.439 1.00 98.88 173 GLN A CA 1
ATOM 1359 C C . GLN A 1 173 ? -4.946 2.360 7.319 1.00 98.88 173 GLN A C 1
ATOM 1361 O O . GLN A 1 173 ? -5.809 1.678 6.764 1.00 98.88 173 GLN A O 1
ATOM 1366 N N . VAL A 1 174 ? -3.856 1.799 7.861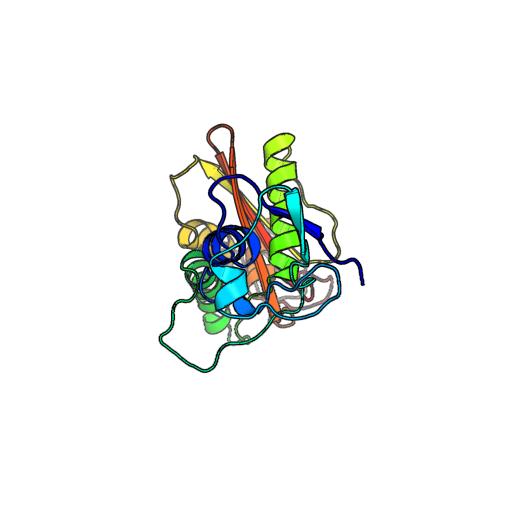 1.00 98.88 174 VAL A N 1
ATOM 1367 C CA . VAL A 1 174 ? -3.590 0.343 7.832 1.00 98.88 174 VAL A CA 1
ATOM 1368 C C . VAL A 1 174 ? -4.733 -0.444 8.486 1.00 98.88 174 VAL A C 1
ATOM 1370 O O . VAL A 1 174 ? -5.195 -1.457 7.948 1.00 98.88 174 VAL A O 1
ATOM 1373 N N . VAL A 1 175 ? -5.227 0.030 9.633 1.00 98.81 175 VAL A N 1
ATOM 1374 C CA . VAL A 1 175 ? -6.288 -0.647 10.398 1.00 98.81 175 VAL A CA 1
ATOM 1375 C C . VAL A 1 175 ? -7.697 -0.127 10.120 1.00 98.81 175 VAL A C 1
ATOM 1377 O O . VAL A 1 175 ? -8.628 -0.493 10.834 1.00 98.81 175 VAL A O 1
ATOM 1380 N N . TRP A 1 176 ? -7.885 0.690 9.080 1.00 98.81 176 TRP A N 1
ATOM 1381 C CA . TRP A 1 176 ? -9.190 1.269 8.782 1.00 98.81 176 TRP A CA 1
ATOM 1382 C C . TRP A 1 176 ? -10.211 0.180 8.434 1.00 98.81 176 TRP A C 1
ATOM 1384 O O . TRP A 1 176 ? -10.052 -0.555 7.454 1.00 98.81 176 TRP A O 1
ATOM 1394 N N . ARG A 1 177 ? -11.270 0.068 9.241 1.00 98.50 177 ARG A N 1
ATOM 1395 C CA . ARG A 1 177 ? -12.249 -1.029 9.202 1.00 98.50 177 ARG A CA 1
ATOM 1396 C C . ARG A 1 177 ? -12.943 -1.166 7.856 1.00 98.50 177 ARG A C 1
ATOM 1398 O O . ARG A 1 177 ? -13.161 -2.282 7.399 1.00 98.50 177 ARG A O 1
ATOM 1405 N N . ASN A 1 178 ? -13.275 -0.035 7.239 1.00 97.50 178 ASN A N 1
ATOM 1406 C CA . ASN A 1 178 ? -14.015 -0.004 5.980 1.00 97.50 178 ASN A CA 1
ATOM 1407 C C . ASN A 1 178 ? -13.118 -0.164 4.751 1.00 97.50 178 ASN A C 1
ATOM 1409 O O . ASN A 1 178 ? -13.646 -0.370 3.666 1.00 97.50 178 ASN A O 1
ATOM 1413 N N . THR A 1 179 ? -11.793 -0.071 4.896 1.00 98.56 179 THR A N 1
ATOM 1414 C CA . THR A 1 179 ? -10.863 -0.377 3.807 1.00 98.56 179 THR A CA 1
ATOM 1415 C C . THR A 1 179 ? -10.815 -1.888 3.622 1.00 98.56 179 THR A C 1
ATOM 1417 O O . THR A 1 179 ? -10.590 -2.624 4.586 1.00 98.56 179 THR A O 1
ATOM 1420 N N . THR A 1 180 ? -11.022 -2.338 2.387 1.00 96.31 180 THR A N 1
ATOM 1421 C CA . THR A 1 180 ? -11.104 -3.757 2.017 1.00 96.31 180 THR A CA 1
ATOM 1422 C C . THR A 1 180 ? -9.952 -4.194 1.123 1.00 96.31 180 THR A C 1
ATOM 1424 O O . THR A 1 180 ? -9.532 -5.344 1.184 1.00 96.31 180 THR A O 1
ATOM 1427 N N . GLU A 1 181 ? -9.412 -3.280 0.320 1.00 93.75 181 GLU A N 1
ATOM 1428 C CA . GLU A 1 181 ? -8.376 -3.565 -0.664 1.00 93.75 181 GLU A CA 1
ATOM 1429 C C . GLU A 1 181 ? -7.156 -2.663 -0.478 1.00 93.75 181 GLU A C 1
ATOM 1431 O O . GLU A 1 181 ? -7.278 -1.486 -0.123 1.00 93.75 181 GLU A O 1
ATOM 1436 N N 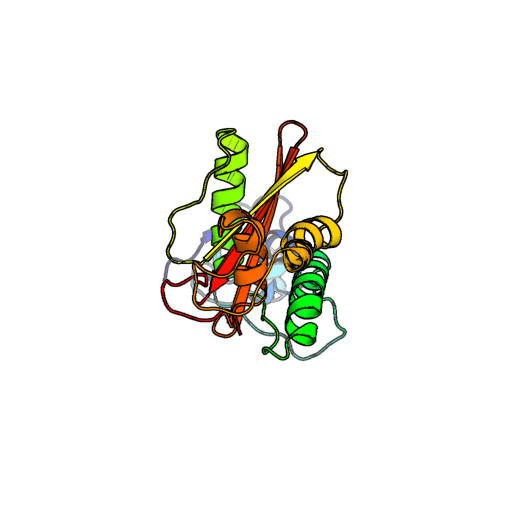. VAL A 1 182 ? -5.983 -3.210 -0.787 1.00 98.69 182 VAL A N 1
ATOM 1437 C CA . VAL A 1 182 ? -4.721 -2.472 -0.885 1.00 98.69 182 VAL A CA 1
ATOM 1438 C C . VAL A 1 182 ? -3.979 -2.860 -2.158 1.00 98.69 182 VAL A C 1
ATOM 1440 O O . VAL A 1 182 ? -4.023 -4.009 -2.597 1.00 98.69 182 VAL A O 1
ATOM 1443 N N . GLY A 1 183 ? -3.282 -1.902 -2.753 1.00 93.50 183 GLY A N 1
ATOM 1444 C CA . GLY A 1 183 ? -2.311 -2.152 -3.809 1.00 93.50 183 GLY A CA 1
ATOM 1445 C C . GLY A 1 183 ? -1.096 -1.265 -3.603 1.00 93.50 183 GLY A C 1
ATOM 1446 O O . GLY A 1 183 ? -1.238 -0.081 -3.297 1.00 93.50 183 GLY A O 1
ATOM 1447 N N . CYS A 1 184 ? 0.093 -1.841 -3.741 1.00 96.38 184 CYS A N 1
ATOM 1448 C CA . CYS A 1 184 ? 1.345 -1.148 -3.470 1.00 96.38 184 CYS A CA 1
ATOM 1449 C C . CYS A 1 184 ? 2.372 -1.343 -4.582 1.00 96.38 184 CYS A C 1
ATOM 1451 O O . CYS A 1 184 ? 2.313 -2.320 -5.327 1.00 96.38 184 CYS A O 1
ATOM 1453 N N . ALA A 1 185 ? 3.348 -0.442 -4.626 1.00 93.19 185 ALA A N 1
ATOM 1454 C CA . ALA A 1 185 ? 4.493 -0.505 -5.518 1.00 93.19 185 ALA A CA 1
ATOM 1455 C C . ALA A 1 185 ? 5.756 0.015 -4.827 1.00 93.19 185 ALA A C 1
ATOM 1457 O O . ALA A 1 185 ? 5.705 1.025 -4.121 1.00 93.19 185 ALA A O 1
ATOM 1458 N N . LEU A 1 186 ? 6.873 -0.672 -5.065 1.00 92.81 186 LEU A N 1
ATOM 1459 C CA . LEU A 1 186 ? 8.210 -0.279 -4.632 1.00 92.81 186 LEU A CA 1
ATOM 1460 C C . LEU A 1 186 ? 9.014 0.168 -5.856 1.00 92.81 186 LEU A C 1
ATOM 1462 O O . LEU A 1 186 ? 9.068 -0.547 -6.855 1.00 92.81 186 LEU A O 1
ATOM 1466 N N . VAL A 1 187 ? 9.649 1.335 -5.772 1.00 91.94 187 VAL A N 1
ATOM 1467 C CA . VAL A 1 187 ? 10.599 1.825 -6.779 1.00 91.94 187 VAL A CA 1
ATOM 1468 C C . VAL A 1 187 ? 11.903 2.195 -6.097 1.00 91.94 187 VAL A C 1
ATOM 1470 O O . VAL A 1 187 ? 11.901 2.986 -5.154 1.00 91.94 187 VAL A O 1
ATOM 1473 N N . SER A 1 188 ? 13.005 1.671 -6.624 1.00 90.12 188 SER A N 1
ATOM 1474 C CA . SER A 1 188 ? 14.364 2.038 -6.229 1.00 90.12 188 SER A CA 1
ATOM 1475 C C . SER A 1 188 ? 14.938 3.015 -7.254 1.00 90.12 188 SER A C 1
ATOM 1477 O O . SER A 1 188 ? 14.954 2.734 -8.454 1.00 90.12 188 SER A O 1
ATOM 1479 N N . SER A 1 189 ? 15.348 4.203 -6.812 1.00 89.75 189 SER A N 1
ATOM 1480 C CA . SER A 1 189 ? 15.945 5.224 -7.678 1.00 89.75 189 SER A CA 1
ATOM 1481 C C . SER A 1 189 ? 16.811 6.193 -6.882 1.00 89.75 189 SER A C 1
ATOM 1483 O O . SER A 1 189 ? 16.418 6.685 -5.823 1.00 89.75 189 SER A O 1
ATOM 1485 N N . GLY A 1 190 ? 17.994 6.509 -7.414 1.00 86.69 190 GLY A N 1
ATOM 1486 C CA . GLY A 1 190 ? 18.880 7.521 -6.837 1.00 86.69 190 GLY A CA 1
ATOM 1487 C C . GLY A 1 190 ? 19.358 7.200 -5.415 1.00 86.69 190 GLY A C 1
ATOM 1488 O O . GLY A 1 190 ? 19.510 8.123 -4.613 1.00 86.69 190 GLY A O 1
ATOM 1489 N N . GLY A 1 191 ? 19.566 5.918 -5.084 1.00 87.75 191 GLY A N 1
ATOM 1490 C CA . GLY A 1 191 ? 20.000 5.480 -3.754 1.00 87.75 191 GLY A CA 1
ATOM 1491 C C . GLY A 1 191 ? 18.874 5.409 -2.721 1.00 87.75 191 GLY A C 1
ATOM 1492 O O . GLY A 1 191 ? 19.150 5.339 -1.518 1.00 87.75 191 GLY A O 1
ATOM 1493 N N . ARG A 1 192 ? 17.610 5.479 -3.155 1.00 92.69 192 ARG A N 1
ATOM 1494 C CA . ARG A 1 192 ? 16.433 5.455 -2.280 1.00 92.69 192 ARG A CA 1
ATOM 1495 C C . ARG A 1 192 ? 15.400 4.448 -2.752 1.00 92.69 192 ARG A C 1
ATOM 1497 O O . ARG A 1 192 ? 15.120 4.365 -3.944 1.00 92.69 192 ARG A O 1
ATOM 1504 N N . ASP A 1 193 ? 14.774 3.791 -1.788 1.00 95.25 193 ASP A N 1
ATOM 1505 C CA . ASP A 1 193 ? 13.549 3.024 -1.977 1.00 95.25 193 ASP A CA 1
ATOM 1506 C C . ASP A 1 193 ? 12.339 3.903 -1.667 1.00 95.25 193 ASP A C 1
ATOM 1508 O O . ASP A 1 193 ? 12.334 4.636 -0.674 1.00 95.25 193 ASP A O 1
ATOM 1512 N N . ILE A 1 194 ? 11.312 3.824 -2.512 1.00 97.50 194 ILE A N 1
ATOM 1513 C CA . ILE A 1 194 ? 10.032 4.517 -2.359 1.00 97.50 194 ILE A CA 1
ATOM 1514 C C . ILE A 1 194 ? 8.919 3.478 -2.431 1.00 97.50 194 ILE A C 1
ATOM 1516 O O . ILE A 1 194 ? 8.675 2.902 -3.492 1.00 97.50 194 ILE A O 1
ATOM 1520 N N . LEU A 1 195 ? 8.229 3.262 -1.312 1.00 98.31 195 LEU A N 1
ATOM 1521 C CA . LEU A 1 195 ? 7.046 2.409 -1.247 1.00 98.31 195 LEU A CA 1
ATOM 1522 C C . LEU A 1 195 ? 5.796 3.287 -1.211 1.00 98.31 195 LEU A C 1
ATOM 1524 O O . LEU A 1 195 ? 5.626 4.122 -0.321 1.00 98.31 195 LEU A O 1
ATOM 1528 N N . VAL A 1 196 ? 4.903 3.061 -2.168 1.00 98.56 196 VAL A N 1
ATOM 1529 C CA . VAL A 1 196 ? 3.568 3.662 -2.213 1.00 98.56 196 VAL A CA 1
ATOM 1530 C C . VAL A 1 196 ? 2.555 2.555 -1.984 1.00 98.56 196 VAL A C 1
ATOM 1532 O O . VAL A 1 196 ? 2.552 1.581 -2.730 1.00 98.56 196 VAL A O 1
ATOM 1535 N N . CYS A 1 197 ? 1.686 2.705 -0.987 1.00 98.75 197 CYS A N 1
ATOM 1536 C CA . CYS A 1 197 ? 0.534 1.832 -0.775 1.00 98.75 197 CYS A CA 1
ATOM 1537 C C . CYS A 1 197 ? -0.747 2.651 -0.837 1.00 98.75 197 CYS A C 1
ATOM 1539 O O . CYS A 1 197 ? -0.886 3.634 -0.111 1.00 98.75 197 CYS A O 1
ATOM 1541 N N . GLN A 1 198 ? -1.682 2.227 -1.681 1.00 98.69 198 GLN A N 1
ATOM 1542 C CA . GLN A 1 198 ? -2.980 2.862 -1.850 1.00 98.69 198 GLN A CA 1
ATOM 1543 C C . GLN A 1 198 ? -4.111 1.938 -1.391 1.00 98.69 198 GLN A C 1
ATOM 1545 O O . GLN A 1 198 ? -4.004 0.715 -1.483 1.00 98.69 198 GLN A O 1
ATOM 1550 N N . TYR A 1 199 ? -5.195 2.529 -0.889 1.00 98.56 199 TYR A N 1
ATOM 1551 C CA . TYR A 1 199 ? -6.240 1.838 -0.132 1.00 98.56 199 TYR A CA 1
ATOM 1552 C C . TYR A 1 199 ? -7.638 2.149 -0.666 1.00 98.56 199 TYR A C 1
ATOM 1554 O O . TYR A 1 199 ? -7.962 3.307 -0.948 1.00 98.56 199 TYR A O 1
ATOM 1562 N N . ASN A 1 200 ? -8.489 1.126 -0.753 1.00 96.75 200 ASN A N 1
ATOM 1563 C CA . ASN A 1 200 ? -9.874 1.269 -1.192 1.00 96.75 200 ASN A CA 1
ATOM 1564 C C . ASN A 1 200 ? -10.848 0.483 -0.296 1.00 96.75 200 ASN A C 1
ATOM 1566 O O . ASN A 1 200 ? -10.606 -0.691 -0.010 1.00 96.75 200 ASN A O 1
ATOM 1570 N N . PRO A 1 201 ? -11.978 1.083 0.107 1.00 98.19 201 PRO A N 1
ATOM 1571 C CA . PRO A 1 201 ? -12.216 2.526 0.218 1.00 98.19 201 PRO A CA 1
ATOM 1572 C C . PRO A 1 201 ? -11.121 3.266 1.021 1.00 98.19 201 PRO A C 1
ATOM 1574 O O . PRO A 1 201 ? -10.464 2.636 1.859 1.00 98.19 201 PRO A O 1
ATOM 1577 N N . PRO A 1 202 ? -10.909 4.580 0.792 1.00 97.19 202 PRO A N 1
ATOM 1578 C CA . PRO A 1 202 ? -9.979 5.390 1.585 1.00 97.19 202 PRO A CA 1
ATOM 1579 C C . PRO A 1 202 ? -10.323 5.383 3.082 1.00 97.19 202 PRO A C 1
ATOM 1581 O O . PRO A 1 202 ? -11.485 5.232 3.468 1.00 97.19 202 PRO A O 1
ATOM 1584 N N . GLY A 1 203 ? -9.305 5.548 3.926 1.00 98.19 203 GLY A N 1
ATOM 1585 C CA . GLY A 1 203 ? -9.455 5.723 5.367 1.00 98.19 203 GLY A CA 1
ATOM 1586 C C . GLY A 1 203 ? -9.372 7.181 5.812 1.00 98.19 203 GLY A C 1
ATOM 1587 O O . GLY A 1 203 ? -9.473 8.103 5.007 1.00 98.19 203 GLY A O 1
ATOM 1588 N N . ASN A 1 204 ? -9.174 7.382 7.117 1.00 98.06 204 ASN A N 1
ATOM 1589 C CA . ASN A 1 204 ? -8.878 8.682 7.729 1.00 98.06 204 ASN A CA 1
ATOM 1590 C C . ASN A 1 204 ? -9.936 9.768 7.464 1.00 98.06 204 ASN A C 1
ATOM 1592 O O . ASN A 1 204 ? -9.639 10.959 7.374 1.00 98.06 204 ASN A O 1
ATOM 1596 N N . PHE A 1 205 ? -11.204 9.360 7.377 1.00 97.12 205 PHE A N 1
ATOM 1597 C CA . PHE A 1 205 ? -12.319 10.288 7.231 1.00 97.12 205 PHE A CA 1
ATOM 1598 C C . PHE A 1 205 ? -12.633 11.008 8.541 1.00 97.12 205 PHE A C 1
ATOM 1600 O O . PHE A 1 205 ? -12.810 10.387 9.592 1.00 97.12 205 PHE A O 1
ATOM 1607 N N . GLN A 1 206 ? -12.779 12.330 8.456 1.00 96.81 206 GLN A N 1
ATOM 1608 C CA . GLN A 1 206 ? -13.152 13.171 9.587 1.00 96.81 206 GLN A CA 1
ATOM 1609 C C . GLN A 1 206 ? -14.461 12.694 10.235 1.00 96.81 206 GLN A C 1
ATOM 1611 O O . GLN A 1 206 ? -15.450 12.417 9.557 1.00 96.81 206 GLN A O 1
ATOM 1616 N N . GLY A 1 207 ? -14.458 12.591 11.565 1.00 97.19 207 GLY A N 1
ATOM 1617 C CA . GLY A 1 207 ? -15.607 12.143 12.355 1.00 97.19 207 GLY A CA 1
ATOM 1618 C C . GLY A 1 207 ? -15.805 10.623 12.402 1.00 97.19 207 GLY A C 1
ATOM 1619 O O . GLY A 1 207 ? -16.656 10.147 13.154 1.00 97.19 207 GLY A O 1
ATOM 1620 N N . GLN A 1 208 ? -15.020 9.842 11.655 1.00 97.56 208 GLN A N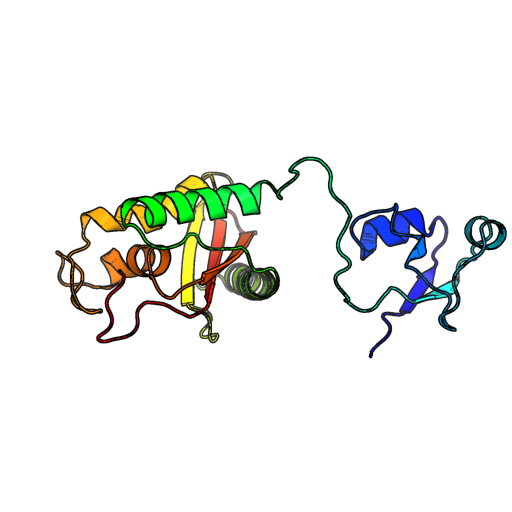 1
ATOM 1621 C CA . GLN A 1 208 ? -15.104 8.381 11.657 1.00 97.56 208 GLN A CA 1
ATOM 1622 C C . GLN A 1 208 ? -14.045 7.749 12.566 1.00 97.56 208 GLN A C 1
ATOM 1624 O O . GLN A 1 208 ? -13.017 8.354 12.877 1.00 97.56 208 GLN A O 1
ATOM 1629 N N . LYS A 1 209 ? -14.314 6.523 13.020 1.00 97.50 209 LYS A N 1
ATOM 1630 C CA . LYS A 1 209 ? -13.375 5.715 13.808 1.00 97.50 209 LYS A CA 1
ATOM 1631 C C . LYS A 1 209 ? -12.582 4.798 12.885 1.00 97.50 209 LYS A C 1
ATOM 1633 O O . LYS A 1 209 ? -13.134 4.297 11.909 1.00 97.50 209 LYS A O 1
ATOM 1638 N N . ALA A 1 210 ? -11.328 4.530 13.243 1.00 96.50 210 ALA A N 1
ATOM 1639 C CA . ALA A 1 210 ? -10.505 3.572 12.512 1.00 96.50 210 ALA A CA 1
ATOM 1640 C C . ALA A 1 210 ? -11.027 2.134 12.660 1.00 96.50 210 ALA A C 1
ATOM 1642 O O . ALA A 1 210 ? -11.054 1.405 11.674 1.00 96.50 210 ALA A O 1
ATOM 1643 N N . TYR A 1 211 ? -11.476 1.739 13.857 1.00 96.44 211 TYR A N 1
ATOM 1644 C CA . TYR A 1 211 ? -12.045 0.420 14.142 1.00 96.44 211 TYR A CA 1
ATOM 1645 C C . TYR A 1 211 ? -13.029 0.441 15.308 1.00 96.44 211 TYR A C 1
ATOM 1647 O O . TYR A 1 211 ? -12.978 1.382 16.136 1.00 96.44 211 TYR A O 1
#

Organism: NCBI:txid454136

Sequence (211 aa):
MLNNLYTIKPGDTLFKIAEQYLGDGNRWTEITKANGMPFTEDEVVNLQPGQEVCLPGETITVPSPPQNNVNPMIAEILAAHNKYRSQVGVPPLTWSNTIANSAQQWANHLAATGKFQHSGVRYGENLWMGTENHFSLTQMVDSWGNEKKDFIPGQFPNVSRTGKWQDVGHYTQVVWRNTTEVGCALVSSGGRDILVCQYNPPGNFQGQKAY

Radius of gyration: 21.93 Å; chains: 1; bounding box: 36×43×63 Å

Secondary structure (DSSP, 8-state):
---EEEE--TT--HHHHHHHHHS-GGGGGG-EETTSPPPPHHHHTT--TT-EEEEPPS--PPPPP------HHHHHHHHHHHHHHHHTTPPPPEE-HHHHHHHHHHHHHHHHH-------SSSEEEEEEEETTSS-HHHHHHHHHGGGGTB-SSSTTS-BTTS-GGGGHHHHHHT-TT--EEEEEEEEETTEEEEEEEEES----TT----

Foldseek 3Di:
DDFPKDFDAPPDALLVVCCVPVVGSVCSQQKAFPVRHTDDPVDRVVDDGRGIITHPDDDDDDDDDDDDPDPVLLVLLQVLLVVLQVVVVADGADEDPVQQVVQAVVQVVCQVPVDDDDPPDQWAKDKDKDFPPPDDSSRRSVVLLVLVVQFDWDFPPCTGVVSGSVSNVSNLFSNQRQWHYKHWDWDDHDRMIMIMITTPPYGRDGRDTSD